Protein AF-A0A2B4SCE6-F1 (afdb_monomer)

Structure (mmCIF, N/CA/C/O backbone):
data_AF-A0A2B4SCE6-F1
#
_entry.id   AF-A0A2B4SCE6-F1
#
loop_
_atom_site.group_PDB
_atom_site.id
_atom_site.type_symbol
_atom_site.label_atom_id
_atom_site.label_alt_id
_atom_site.label_comp_id
_atom_site.label_asym_id
_atom_site.label_entity_id
_atom_site.label_seq_id
_atom_site.pdbx_PDB_ins_code
_atom_site.Cartn_x
_atom_site.Cartn_y
_atom_site.Cartn_z
_atom_site.occupancy
_atom_site.B_iso_or_equiv
_atom_site.auth_seq_id
_atom_site.auth_comp_id
_atom_site.auth_asym_id
_atom_site.auth_atom_id
_atom_site.pdbx_PDB_model_num
ATOM 1 N N . MET A 1 1 ? -1.557 -19.739 -30.453 1.00 52.47 1 MET A N 1
ATOM 2 C CA . MET A 1 1 ? -0.815 -20.580 -31.426 1.00 52.47 1 MET A CA 1
ATOM 3 C C . MET A 1 1 ? 0.695 -20.305 -31.460 1.00 52.47 1 MET A C 1
ATOM 5 O O . MET A 1 1 ? 1.407 -21.054 -32.114 1.00 52.47 1 MET A O 1
ATOM 9 N N . GLU A 1 2 ? 1.226 -19.329 -30.714 1.00 52.03 2 GLU A N 1
ATOM 10 C CA . GLU A 1 2 ? 2.679 -19.068 -30.666 1.00 52.03 2 GLU A CA 1
ATOM 11 C C . GLU A 1 2 ? 3.426 -19.938 -29.636 1.00 52.03 2 GLU A C 1
ATOM 13 O O . GLU A 1 2 ? 4.517 -20.427 -29.927 1.00 52.03 2 GLU A O 1
ATOM 18 N N . ALA A 1 3 ? 2.800 -20.248 -28.491 1.00 54.66 3 ALA A N 1
ATOM 19 C CA . ALA A 1 3 ? 3.379 -21.096 -27.437 1.00 54.66 3 ALA A CA 1
ATOM 20 C C . ALA A 1 3 ? 3.731 -22.525 -27.900 1.00 54.66 3 ALA A C 1
ATOM 22 O O . ALA A 1 3 ? 4.724 -23.098 -27.458 1.00 54.66 3 ALA A O 1
ATOM 23 N N . TYR A 1 4 ? 2.950 -23.092 -28.829 1.00 53.41 4 TYR A N 1
ATOM 24 C CA . TYR A 1 4 ? 3.210 -24.427 -29.382 1.00 53.41 4 TYR A CA 1
ATOM 25 C C . TYR A 1 4 ? 4.378 -24.429 -30.382 1.00 53.41 4 TYR A C 1
ATOM 27 O O . TYR A 1 4 ? 5.038 -25.446 -30.558 1.00 53.41 4 TYR A O 1
ATOM 35 N N . ARG A 1 5 ? 4.671 -23.284 -31.016 1.00 58.69 5 ARG A N 1
ATOM 36 C CA . ARG A 1 5 ? 5.667 -23.187 -32.095 1.00 58.69 5 ARG A CA 1
ATOM 37 C C . ARG A 1 5 ? 7.074 -22.836 -31.606 1.00 58.69 5 ARG A C 1
ATOM 39 O O . ARG A 1 5 ? 8.036 -23.159 -32.289 1.00 58.69 5 ARG A O 1
ATOM 46 N N . GLN A 1 6 ? 7.203 -22.169 -30.456 1.00 57.28 6 GLN A N 1
ATOM 47 C CA . GLN A 1 6 ? 8.495 -21.730 -29.898 1.00 57.28 6 GLN A CA 1
ATOM 48 C C . GLN A 1 6 ? 9.012 -22.614 -28.749 1.00 57.28 6 GLN A C 1
ATOM 50 O O . GLN A 1 6 ? 10.142 -22.434 -28.309 1.00 57.28 6 GLN A O 1
ATOM 55 N N . GLY A 1 7 ? 8.219 -23.587 -28.288 1.00 67.06 7 GLY A N 1
ATOM 56 C CA . GLY A 1 7 ? 8.514 -24.387 -27.100 1.00 67.06 7 GLY A CA 1
ATOM 57 C C . GLY A 1 7 ? 8.096 -23.661 -25.817 1.00 67.06 7 GLY A C 1
ATOM 58 O O . GLY A 1 7 ? 8.526 -22.541 -25.545 1.00 67.06 7 GLY A O 1
ATOM 59 N N . LEU A 1 8 ? 7.263 -24.322 -25.005 1.00 60.41 8 LEU A N 1
ATOM 60 C CA . LEU A 1 8 ? 6.658 -23.786 -23.773 1.00 60.41 8 LEU A CA 1
ATOM 61 C C . LEU A 1 8 ? 7.678 -23.140 -22.813 1.00 60.41 8 LEU A C 1
ATOM 63 O O . LEU A 1 8 ? 7.401 -22.100 -22.228 1.00 60.41 8 LEU A O 1
ATOM 67 N N . SER A 1 9 ? 8.880 -23.710 -22.702 1.00 57.94 9 SER A N 1
ATOM 68 C CA . SER A 1 9 ? 9.947 -23.196 -21.829 1.00 57.94 9 SER A CA 1
ATOM 69 C C . SER A 1 9 ? 10.552 -21.869 -22.321 1.00 57.94 9 SER A C 1
ATOM 71 O O . SER A 1 9 ? 10.796 -20.958 -21.534 1.00 57.94 9 SER A O 1
ATOM 73 N N . ILE A 1 10 ? 10.724 -21.703 -23.637 1.00 65.06 10 ILE A N 1
ATOM 74 C CA . ILE A 1 10 ? 11.291 -20.481 -24.241 1.00 65.06 10 ILE A CA 1
ATOM 75 C C . ILE A 1 10 ? 10.250 -19.350 -24.242 1.00 65.06 10 ILE A C 1
ATOM 77 O O . ILE A 1 10 ? 10.593 -18.180 -24.072 1.00 65.06 10 ILE A O 1
ATOM 81 N N . TYR A 1 11 ? 8.969 -19.707 -24.366 1.00 64.44 11 TYR A N 1
ATOM 82 C CA . TYR A 1 11 ? 7.833 -18.791 -24.257 1.00 64.44 11 TYR A CA 1
ATOM 83 C C . TYR A 1 11 ? 7.772 -18.137 -22.861 1.00 64.44 11 TYR A C 1
ATOM 85 O O . TYR A 1 11 ? 7.689 -16.912 -22.760 1.00 64.44 11 TYR A O 1
ATOM 93 N N . PHE A 1 12 ? 7.911 -18.913 -21.779 1.00 63.12 12 PHE A N 1
ATOM 94 C CA . PHE A 1 12 ? 7.899 -18.370 -20.410 1.00 63.12 12 PHE A CA 1
ATOM 95 C C . PHE A 1 12 ? 9.176 -17.618 -20.004 1.00 63.12 12 PHE A C 1
ATOM 97 O O . PHE A 1 12 ? 9.150 -16.869 -19.031 1.00 63.12 12 PHE A O 1
ATOM 104 N N . LEU A 1 13 ? 10.279 -17.753 -20.745 1.00 61.03 13 LEU A N 1
ATOM 105 C CA . LEU A 1 13 ? 11.501 -16.989 -20.468 1.00 61.03 13 LEU A CA 1
ATOM 106 C C . LEU A 1 13 ? 11.365 -15.493 -20.804 1.00 61.03 13 LEU A C 1
ATOM 108 O O . LEU A 1 13 ? 12.099 -14.665 -20.265 1.00 61.03 13 LEU A O 1
ATOM 112 N N . LYS A 1 14 ? 10.435 -15.124 -21.695 1.00 77.19 14 LYS A N 1
ATOM 113 C CA . LYS A 1 14 ? 10.170 -13.723 -22.041 1.00 77.19 14 LYS A CA 1
ATOM 114 C C . LYS A 1 14 ? 9.172 -13.126 -21.053 1.00 77.19 14 LYS A C 1
ATOM 116 O O . LYS A 1 14 ? 7.986 -13.435 -21.115 1.00 77.19 14 LYS A O 1
ATOM 121 N N . TRP A 1 15 ? 9.638 -12.211 -20.201 1.00 73.56 15 TRP A N 1
ATOM 122 C CA . TRP A 1 15 ? 8.816 -11.545 -19.179 1.00 73.56 15 TRP A CA 1
ATOM 123 C C . TRP A 1 15 ? 7.506 -10.954 -19.730 1.00 73.56 15 TRP A C 1
ATOM 125 O O . TRP A 1 15 ? 6.447 -11.136 -19.144 1.00 73.56 15 TRP A O 1
ATOM 135 N N . TRP A 1 16 ? 7.558 -10.317 -20.901 1.00 73.94 16 TRP A N 1
ATOM 136 C CA . TRP A 1 16 ? 6.391 -9.728 -21.574 1.00 73.94 16 TRP A CA 1
ATOM 137 C C . TRP A 1 16 ? 5.283 -10.730 -21.854 1.00 73.94 16 TRP A C 1
ATOM 139 O O . TRP A 1 16 ? 4.111 -10.510 -21.583 1.00 73.94 16 TRP A O 1
ATOM 149 N N . ASN A 1 17 ? 5.694 -11.893 -22.312 1.00 79.00 17 ASN A N 1
ATOM 150 C CA . ASN A 1 17 ? 4.796 -12.940 -22.712 1.00 79.00 17 ASN A CA 1
ATOM 151 C C . ASN A 1 17 ? 4.229 -13.712 -21.500 1.00 79.00 17 ASN A C 1
ATOM 153 O O . ASN A 1 17 ? 3.117 -14.242 -21.547 1.00 79.00 17 ASN A O 1
ATOM 157 N N . VAL A 1 18 ? 4.949 -13.703 -20.369 1.00 82.31 18 VAL A N 1
ATOM 158 C CA . VAL A 1 18 ? 4.412 -14.110 -19.059 1.00 82.31 18 VAL A CA 1
ATOM 159 C C . VAL A 1 18 ? 3.297 -13.160 -18.619 1.00 82.31 18 VAL A C 1
ATOM 161 O O . VAL A 1 18 ? 2.245 -13.630 -18.189 1.00 82.31 18 VAL A O 1
ATOM 164 N N . VAL A 1 19 ? 3.494 -11.845 -18.763 1.00 83.56 19 VAL A N 1
ATOM 165 C CA . VAL A 1 19 ? 2.484 -10.829 -18.415 1.00 83.56 19 VAL A CA 1
ATOM 166 C C . VAL A 1 19 ? 1.234 -10.971 -19.290 1.00 83.56 19 VAL A C 1
ATOM 168 O O . VAL A 1 19 ? 0.132 -11.030 -18.750 1.00 83.56 19 VAL A O 1
ATOM 171 N N . ASP A 1 20 ? 1.386 -11.131 -20.606 1.00 86.62 20 ASP A N 1
ATOM 172 C CA . ASP A 1 20 ? 0.260 -11.369 -21.526 1.00 86.62 20 ASP A CA 1
ATOM 173 C C . ASP A 1 20 ? -0.533 -12.633 -21.181 1.00 86.62 20 ASP A C 1
ATOM 175 O O . ASP A 1 20 ? -1.772 -12.647 -21.157 1.00 86.62 20 ASP A O 1
ATOM 179 N N . THR A 1 21 ? 0.188 -13.707 -20.861 1.00 86.62 21 THR A N 1
ATOM 180 C CA . THR A 1 21 ? -0.422 -14.973 -20.449 1.00 86.62 21 THR A CA 1
ATOM 181 C C . THR A 1 21 ? -1.165 -14.812 -19.120 1.00 86.62 21 THR A C 1
ATOM 183 O O . THR A 1 21 ? -2.270 -15.333 -18.978 1.00 86.62 21 THR A O 1
ATOM 186 N N . LEU A 1 22 ? -0.616 -14.045 -18.172 1.00 90.25 22 LEU A N 1
ATOM 187 C CA . LEU A 1 22 ? -1.251 -13.743 -16.886 1.00 90.25 22 LEU A CA 1
ATOM 188 C C . LEU A 1 22 ? -2.535 -12.916 -17.055 1.00 90.25 22 LEU A C 1
ATOM 190 O O . LEU A 1 22 ? -3.547 -13.229 -16.425 1.00 90.25 22 LEU A O 1
ATOM 194 N N . ILE A 1 23 ? -2.525 -11.891 -17.912 1.00 91.06 23 ILE A N 1
ATOM 195 C CA . ILE A 1 23 ? -3.704 -11.050 -18.184 1.00 91.06 23 ILE A CA 1
ATOM 196 C C . ILE A 1 23 ? -4.811 -11.897 -18.812 1.00 91.06 23 ILE A C 1
ATOM 198 O O . ILE A 1 23 ? -5.940 -11.913 -18.317 1.00 91.06 23 ILE A O 1
ATOM 202 N N . THR A 1 24 ? -4.471 -12.668 -19.847 1.00 90.56 24 THR A N 1
ATOM 203 C CA . THR A 1 24 ? -5.418 -13.566 -20.523 1.00 90.56 24 THR A CA 1
ATOM 204 C C . THR A 1 24 ? -5.992 -14.596 -19.549 1.00 90.56 24 THR A C 1
ATOM 206 O O . THR A 1 24 ? -7.202 -14.817 -19.513 1.00 90.56 24 THR A O 1
ATOM 209 N N . PHE A 1 25 ? -5.146 -15.185 -18.701 1.00 92.94 25 PHE A N 1
ATOM 210 C CA . PHE A 1 25 ? -5.576 -16.114 -17.659 1.00 92.94 25 PHE A CA 1
ATOM 211 C C . PHE A 1 25 ? -6.536 -15.461 -16.657 1.00 92.94 25 PHE A C 1
ATOM 213 O O . PHE A 1 25 ? -7.540 -16.066 -16.287 1.00 92.94 25 PHE A O 1
ATOM 220 N N . THR A 1 26 ? -6.277 -14.216 -16.257 1.00 92.75 26 THR A N 1
ATOM 221 C CA . THR A 1 26 ? -7.136 -13.480 -15.316 1.00 92.75 26 THR A CA 1
ATOM 222 C C . THR A 1 26 ? -8.516 -13.190 -15.919 1.00 92.75 26 THR A C 1
ATOM 224 O O . THR A 1 26 ? -9.526 -13.344 -15.232 1.00 92.75 26 THR A O 1
ATOM 227 N N . PHE A 1 27 ? -8.588 -12.861 -17.215 1.00 94.75 27 PHE A N 1
ATOM 228 C CA . PHE A 1 27 ? -9.863 -12.730 -17.934 1.00 94.75 27 PHE A CA 1
ATOM 229 C C . PHE A 1 27 ? -10.642 -14.047 -17.993 1.00 94.75 27 PHE A C 1
ATOM 231 O O . PHE A 1 27 ? -11.845 -14.063 -17.726 1.00 94.75 27 PHE A O 1
ATOM 238 N N . LEU A 1 28 ? -9.965 -15.157 -18.302 1.00 94.38 28 LEU A N 1
ATOM 239 C CA . LEU A 1 28 ? -10.593 -16.480 -18.303 1.00 94.38 28 LEU A CA 1
ATOM 240 C C . LEU A 1 28 ? -11.109 -16.848 -16.910 1.00 94.38 28 LEU A C 1
ATOM 242 O O . LEU A 1 28 ? -12.231 -17.334 -16.786 1.00 94.38 28 LEU A O 1
ATOM 246 N N . LEU A 1 29 ? -10.332 -16.567 -15.862 1.00 93.88 29 LEU A N 1
ATOM 247 C CA . LEU A 1 29 ? -10.741 -16.806 -14.482 1.00 93.88 29 LEU A CA 1
ATOM 248 C C . LEU A 1 29 ? -11.999 -16.003 -14.124 1.00 93.88 29 LEU A C 1
ATOM 250 O O . LEU A 1 29 ? -12.943 -16.579 -13.587 1.00 93.88 29 LEU A O 1
ATOM 254 N N . ALA A 1 30 ? -12.048 -14.712 -14.467 1.00 93.38 30 ALA A N 1
ATOM 255 C CA . ALA A 1 30 ? -13.235 -13.883 -14.250 1.00 93.38 30 ALA A CA 1
ATOM 256 C C . ALA A 1 30 ? -14.472 -14.477 -14.941 1.00 93.38 30 ALA A C 1
ATOM 258 O O . ALA A 1 30 ? -15.530 -14.603 -14.325 1.00 93.38 30 ALA A O 1
ATOM 259 N N . TYR A 1 31 ? -14.320 -14.913 -16.194 1.00 92.31 31 TYR A N 1
ATOM 260 C CA . TYR A 1 31 ? -15.409 -15.504 -16.968 1.00 92.31 31 TYR A CA 1
ATOM 261 C C . TYR A 1 31 ? -15.874 -16.855 -16.401 1.00 92.31 31 TYR A C 1
ATOM 263 O O . TYR A 1 31 ? -17.073 -17.110 -16.329 1.00 92.31 31 TYR A O 1
ATOM 271 N N . ILE A 1 32 ? -14.955 -17.700 -15.922 1.00 93.38 32 ILE A N 1
ATOM 272 C CA . ILE A 1 32 ? -15.283 -18.976 -15.264 1.00 93.38 32 ILE A CA 1
ATOM 273 C C . ILE A 1 32 ? -16.042 -18.738 -13.952 1.00 93.38 32 ILE A C 1
ATOM 275 O O . ILE A 1 32 ? -17.046 -19.405 -13.691 1.00 93.38 32 ILE A O 1
ATOM 279 N N . VAL A 1 33 ? -15.601 -17.788 -13.121 1.00 90.94 33 VAL A N 1
ATOM 280 C CA . VAL A 1 33 ? -16.308 -17.436 -11.876 1.00 90.94 33 VAL A CA 1
ATOM 281 C C . VAL A 1 33 ? -17.702 -16.890 -12.194 1.00 90.94 33 VAL A C 1
ATOM 283 O O . VAL A 1 33 ? -18.675 -17.270 -11.545 1.00 90.94 33 VAL A O 1
ATOM 286 N N . TRP A 1 34 ? -17.827 -16.074 -13.239 1.00 91.19 34 TRP A N 1
ATOM 287 C CA . TRP A 1 34 ? -19.117 -15.547 -13.674 1.00 91.19 34 TRP A CA 1
ATOM 288 C C . TRP A 1 34 ? -20.060 -16.653 -14.180 1.00 91.19 34 TRP A C 1
ATOM 290 O O . TRP A 1 34 ? -21.207 -16.738 -13.741 1.00 91.19 34 TRP A O 1
ATOM 300 N N . LEU A 1 35 ? -19.569 -17.553 -15.040 1.00 88.19 35 LEU A N 1
ATOM 301 C CA . LEU A 1 35 ? -20.344 -18.677 -15.580 1.00 88.19 35 LEU A CA 1
ATOM 302 C C . LEU A 1 35 ? -20.731 -19.697 -14.507 1.00 88.19 35 LEU A C 1
ATOM 304 O O . LEU A 1 35 ? -21.858 -20.190 -14.503 1.00 88.19 35 LEU A O 1
ATOM 308 N N . SER A 1 36 ? -19.817 -20.018 -13.589 1.00 88.19 36 SER A N 1
ATOM 309 C CA . SER A 1 36 ? -20.118 -20.917 -12.471 1.00 88.19 36 SER A CA 1
ATOM 310 C C . SER A 1 36 ? -21.189 -20.326 -11.553 1.00 88.19 36 SER A C 1
ATOM 312 O O . SER A 1 36 ? -22.108 -21.043 -11.157 1.00 88.19 36 SER A O 1
ATOM 314 N N . ALA A 1 37 ? -21.140 -19.017 -11.282 1.00 86.31 37 ALA A N 1
ATOM 315 C CA . ALA A 1 37 ? -22.187 -18.326 -10.538 1.00 86.31 37 ALA A CA 1
ATOM 316 C C . ALA A 1 37 ? -23.528 -18.372 -11.285 1.00 86.31 37 ALA A C 1
ATOM 318 O O . ALA A 1 37 ? -24.548 -18.715 -10.691 1.00 86.31 37 ALA A O 1
ATOM 319 N N . TRP A 1 38 ? -23.527 -18.103 -12.591 1.00 85.06 38 TRP A N 1
ATOM 320 C CA . TRP A 1 38 ? -24.723 -18.177 -13.429 1.00 85.06 38 TRP A CA 1
ATOM 321 C C . TRP A 1 38 ? -25.376 -19.567 -13.412 1.00 85.06 38 TRP A C 1
ATOM 323 O O . TRP A 1 38 ? -26.584 -19.686 -13.212 1.00 85.06 38 TRP A O 1
ATOM 333 N N . GLY A 1 39 ? -24.581 -20.629 -13.574 1.00 84.81 39 GLY A N 1
ATOM 334 C CA . GLY A 1 39 ? -25.071 -22.010 -13.550 1.00 84.81 39 GLY A CA 1
ATOM 335 C C . GLY A 1 39 ? -25.572 -22.455 -12.174 1.00 84.81 39 GLY A C 1
ATOM 336 O O . GLY A 1 39 ? -26.563 -23.175 -12.090 1.00 84.81 39 GLY A O 1
ATOM 337 N N . TYR A 1 40 ? -24.924 -22.006 -11.097 1.00 85.50 40 TYR A N 1
ATOM 338 C CA . TYR A 1 40 ? -25.315 -22.353 -9.729 1.00 85.50 40 TYR A CA 1
ATOM 339 C C . TYR A 1 40 ? -26.613 -21.664 -9.285 1.00 85.50 40 TYR A C 1
ATOM 341 O O . TYR A 1 40 ? -27.389 -22.239 -8.527 1.00 85.50 40 TYR A O 1
ATOM 349 N N . TYR A 1 41 ? -26.870 -20.441 -9.755 1.00 84.44 41 TYR A N 1
ATOM 350 C CA . TYR A 1 41 ? -28.067 -19.672 -9.404 1.00 84.44 41 TYR A CA 1
ATOM 351 C C . TYR A 1 41 ? -29.208 -19.833 -10.417 1.00 84.44 41 TYR A C 1
ATOM 353 O O . TYR A 1 41 ? -29.940 -18.877 -10.656 1.00 84.44 41 TYR A O 1
ATOM 361 N N . GLU A 1 42 ? -29.363 -21.029 -10.993 1.00 79.94 42 GLU A N 1
ATOM 362 C CA . GLU A 1 42 ? -30.474 -21.378 -11.899 1.00 79.94 42 GLU A CA 1
ATOM 363 C C . GLU A 1 42 ? -30.617 -20.424 -13.099 1.00 79.94 42 GLU A C 1
ATOM 365 O O . GLU A 1 42 ? -31.718 -20.158 -13.565 1.00 79.94 42 GLU A O 1
ATOM 370 N N . GLN A 1 43 ? -29.498 -19.908 -13.622 1.00 76.62 43 GLN A N 1
ATOM 371 C CA . GLN A 1 43 ? -29.479 -18.951 -14.737 1.00 76.62 43 GLN A CA 1
ATOM 372 C C . GLN A 1 43 ? -30.133 -17.596 -14.417 1.00 76.62 43 GLN A C 1
ATOM 374 O O . GLN A 1 43 ? -30.496 -16.846 -15.323 1.00 76.62 43 GLN A O 1
ATOM 379 N N . GLU A 1 44 ? -30.243 -17.244 -13.134 1.00 73.94 44 GLU A N 1
ATOM 380 C CA . GLU A 1 44 ? -30.686 -15.922 -12.704 1.00 73.94 44 GLU A CA 1
ATOM 381 C C . GLU A 1 44 ? -29.503 -15.046 -12.284 1.00 73.94 44 GLU A C 1
ATOM 383 O O . GLU A 1 44 ? -28.725 -15.370 -11.378 1.00 73.94 44 GLU A O 1
ATOM 388 N N . TRP A 1 45 ? -29.408 -13.862 -12.888 1.00 73.75 45 TRP A N 1
ATOM 389 C CA . TRP A 1 45 ? -28.478 -12.833 -12.440 1.00 73.75 45 TRP A CA 1
ATOM 390 C C . TRP A 1 45 ? -28.902 -12.279 -11.074 1.00 73.75 45 TRP A C 1
ATOM 392 O O . TRP A 1 45 ? -29.958 -11.659 -10.936 1.00 73.75 45 TRP A O 1
ATOM 402 N N . LYS A 1 46 ? -28.062 -12.474 -10.049 1.00 78.06 46 LYS A N 1
ATOM 403 C CA . LYS A 1 46 ? -28.315 -11.989 -8.681 1.00 78.06 46 LYS A CA 1
ATOM 404 C C . LYS A 1 46 ? -27.197 -11.041 -8.222 1.00 78.06 46 LYS A C 1
ATOM 406 O O . LYS A 1 46 ? -26.231 -11.506 -7.615 1.00 78.06 46 LYS A O 1
ATOM 411 N N . PRO A 1 47 ? -27.339 -9.712 -8.399 1.00 71.81 47 PRO A N 1
ATOM 412 C CA . PRO A 1 47 ? -26.258 -8.736 -8.182 1.00 71.81 47 PRO A CA 1
ATOM 413 C C . PRO A 1 47 ? -25.722 -8.683 -6.748 1.00 71.81 47 PRO A C 1
ATOM 415 O O . PRO A 1 47 ? -24.590 -8.281 -6.512 1.00 71.81 47 PRO A O 1
ATOM 418 N N . ARG A 1 48 ? -26.522 -9.103 -5.761 1.00 76.19 48 ARG A N 1
ATOM 419 C CA . ARG A 1 48 ? -26.131 -9.087 -4.342 1.00 76.19 48 ARG A CA 1
ATOM 420 C C . ARG A 1 48 ? -25.245 -10.276 -3.946 1.00 76.19 48 ARG A C 1
ATOM 422 O O . ARG A 1 48 ? -24.781 -10.338 -2.809 1.00 76.19 48 ARG A O 1
ATOM 429 N N . LYS A 1 49 ? -25.050 -11.268 -4.821 1.00 85.06 49 LYS A N 1
ATOM 430 C CA . LYS A 1 49 ? -24.262 -12.460 -4.483 1.00 85.06 49 LYS A CA 1
ATOM 431 C C . LYS A 1 49 ? -22.774 -12.172 -4.657 1.00 85.06 49 LYS A C 1
ATOM 433 O O . LYS A 1 49 ? -22.346 -11.679 -5.696 1.00 85.06 49 LYS A O 1
ATOM 438 N N . ALA A 1 50 ? -21.988 -12.559 -3.652 1.00 85.38 50 ALA A N 1
ATOM 439 C CA . ALA A 1 50 ? -20.547 -12.317 -3.607 1.00 85.38 50 ALA A CA 1
ATOM 440 C C . ALA A 1 50 ? -19.804 -12.843 -4.848 1.00 85.38 50 ALA A C 1
ATOM 442 O O . ALA A 1 50 ? -18.858 -12.211 -5.293 1.00 85.38 50 ALA A O 1
ATOM 443 N N . ALA A 1 51 ? -20.259 -13.953 -5.441 1.00 84.75 51 ALA A N 1
ATOM 444 C CA . ALA A 1 51 ? -19.624 -14.544 -6.617 1.00 84.75 51 ALA A CA 1
ATOM 445 C C . ALA A 1 51 ? -19.624 -13.611 -7.845 1.00 84.75 51 ALA A C 1
ATOM 447 O O . ALA A 1 51 ? -18.594 -13.487 -8.499 1.00 84.75 51 ALA A O 1
ATOM 448 N N . PHE A 1 52 ? -20.731 -12.907 -8.119 1.00 87.12 52 PHE A N 1
ATOM 449 C CA . PHE A 1 52 ? -20.793 -11.948 -9.230 1.00 87.12 52 PHE A CA 1
ATOM 450 C C . PHE A 1 52 ? -19.934 -10.709 -8.949 1.00 87.12 52 PHE A C 1
ATOM 452 O O . PHE A 1 52 ? -19.187 -10.281 -9.817 1.00 87.12 52 PHE A O 1
ATOM 459 N N . ILE A 1 53 ? -19.956 -10.198 -7.713 1.00 89.50 53 ILE A N 1
ATOM 460 C CA . ILE A 1 53 ? -19.134 -9.044 -7.307 1.00 89.50 53 ILE A CA 1
ATOM 461 C C . ILE A 1 53 ? -17.638 -9.366 -7.433 1.00 89.50 53 ILE A C 1
ATOM 463 O O . ILE A 1 53 ? -16.857 -8.547 -7.912 1.00 89.50 53 ILE A O 1
ATOM 467 N N . VAL A 1 54 ? -17.231 -10.568 -7.018 1.00 89.88 54 VAL A N 1
ATOM 468 C CA . VAL A 1 54 ? -15.844 -11.028 -7.150 1.00 89.88 54 VAL A CA 1
ATOM 469 C C . VAL A 1 54 ? -15.472 -11.202 -8.623 1.00 89.88 54 VAL A C 1
ATOM 471 O O . VAL A 1 54 ? -14.394 -10.763 -9.012 1.00 89.88 54 VAL A O 1
ATOM 474 N N . ALA A 1 55 ? -16.350 -11.781 -9.449 1.00 91.31 55 ALA A N 1
ATOM 475 C CA . ALA A 1 55 ? -16.108 -11.914 -10.886 1.00 91.31 55 ALA A CA 1
ATOM 476 C C . ALA A 1 55 ? -15.905 -10.548 -11.560 1.00 91.31 55 ALA A C 1
ATOM 478 O O . ALA A 1 55 ? -14.906 -10.357 -12.255 1.00 91.31 55 ALA A O 1
ATOM 479 N N . ASP A 1 56 ? -16.791 -9.587 -11.291 1.00 92.00 56 ASP A N 1
ATOM 480 C CA . ASP A 1 56 ? -16.699 -8.226 -11.828 1.00 92.00 56 ASP A CA 1
ATOM 481 C C . ASP A 1 56 ? -15.437 -7.507 -11.326 1.00 92.00 56 ASP A C 1
ATOM 483 O O . ASP A 1 56 ? -14.764 -6.820 -12.094 1.00 92.00 56 ASP A O 1
ATOM 487 N N . GLY A 1 57 ? -15.052 -7.710 -10.061 1.00 93.44 57 GLY A N 1
ATOM 488 C CA . GLY A 1 57 ? -13.809 -7.169 -9.504 1.00 93.44 57 GLY A CA 1
ATOM 489 C C . GLY A 1 57 ? -12.550 -7.726 -10.180 1.00 93.44 57 GLY A C 1
ATOM 490 O O . GLY A 1 57 ? -11.630 -6.969 -10.510 1.00 93.44 57 GLY A O 1
ATOM 491 N N . ILE A 1 58 ? -12.511 -9.038 -10.437 1.00 93.56 58 ILE A N 1
ATOM 492 C CA . ILE A 1 58 ? -11.407 -9.678 -11.171 1.00 93.56 58 ILE A CA 1
ATOM 493 C C . ILE A 1 58 ? -11.384 -9.175 -12.620 1.00 93.56 58 ILE A C 1
ATOM 495 O O . ILE A 1 58 ? -10.315 -8.837 -13.127 1.00 93.56 58 ILE A O 1
ATOM 499 N N . TYR A 1 59 ? -12.547 -9.056 -13.266 1.00 94.44 59 TYR A N 1
ATOM 500 C CA . TYR A 1 59 ? -12.667 -8.531 -14.627 1.00 94.44 59 TYR A CA 1
ATOM 501 C C . TYR A 1 59 ? -12.179 -7.078 -14.736 1.00 94.44 59 TYR A C 1
ATOM 503 O O . TYR A 1 59 ? -11.407 -6.739 -15.639 1.00 94.44 59 TYR A O 1
ATOM 511 N N . ALA A 1 60 ? -12.571 -6.218 -13.793 1.00 95.38 60 ALA A N 1
ATOM 512 C CA . ALA A 1 60 ? -12.113 -4.833 -13.733 1.00 95.38 60 ALA A CA 1
ATOM 513 C C . ALA A 1 60 ? -10.591 -4.757 -13.533 1.00 95.38 60 ALA A C 1
ATOM 515 O O . ALA A 1 60 ? -9.910 -4.000 -14.225 1.00 95.38 60 ALA A O 1
ATOM 516 N N . THR A 1 61 ? -10.041 -5.600 -12.655 1.00 93.19 61 THR A N 1
ATOM 517 C CA . THR A 1 61 ? -8.590 -5.688 -12.434 1.00 93.19 61 THR A CA 1
ATOM 518 C C . THR A 1 61 ? -7.859 -6.129 -13.705 1.00 93.19 61 THR A C 1
ATOM 520 O O . THR A 1 61 ? -6.876 -5.502 -14.099 1.00 93.19 61 THR A O 1
ATOM 523 N N . ALA A 1 62 ? -8.362 -7.157 -14.395 1.00 93.06 62 ALA A N 1
ATOM 524 C CA . ALA A 1 62 ? -7.801 -7.630 -15.661 1.00 93.06 62 ALA A CA 1
ATOM 525 C C . ALA A 1 62 ? -7.826 -6.539 -16.742 1.00 93.06 62 ALA A C 1
ATOM 527 O O . ALA A 1 62 ? -6.854 -6.360 -17.473 1.00 93.06 62 ALA A O 1
ATOM 528 N N . THR A 1 63 ? -8.906 -5.758 -16.792 1.00 93.56 63 THR A N 1
ATOM 529 C CA . THR A 1 63 ? -9.055 -4.629 -17.718 1.00 93.56 63 THR A CA 1
ATOM 530 C C . THR A 1 63 ? -8.000 -3.554 -17.463 1.00 93.56 63 THR A C 1
ATOM 532 O O . THR A 1 63 ? -7.331 -3.111 -18.395 1.00 93.56 63 THR A O 1
ATOM 535 N N . VAL A 1 64 ? -7.790 -3.172 -16.201 1.00 93.75 64 VAL A N 1
ATOM 536 C CA . VAL A 1 64 ? -6.743 -2.211 -15.820 1.00 93.75 64 VAL A CA 1
ATOM 537 C C . VAL A 1 64 ? -5.354 -2.730 -16.206 1.00 93.75 64 VAL A C 1
ATOM 539 O O . VAL A 1 64 ? -4.581 -2.002 -16.829 1.00 93.75 64 VAL A O 1
ATOM 542 N N . LEU A 1 65 ? -5.047 -3.999 -15.912 1.00 88.69 65 LEU A N 1
ATOM 543 C CA . LEU A 1 65 ? -3.776 -4.623 -16.299 1.00 88.69 65 LEU A CA 1
ATOM 544 C C . LEU A 1 65 ? -3.584 -4.664 -17.823 1.00 88.69 65 LEU A C 1
ATOM 546 O O . LEU A 1 65 ? -2.478 -4.428 -18.307 1.00 88.69 65 LEU A O 1
ATOM 550 N N . SER A 1 66 ? -4.656 -4.888 -18.586 1.00 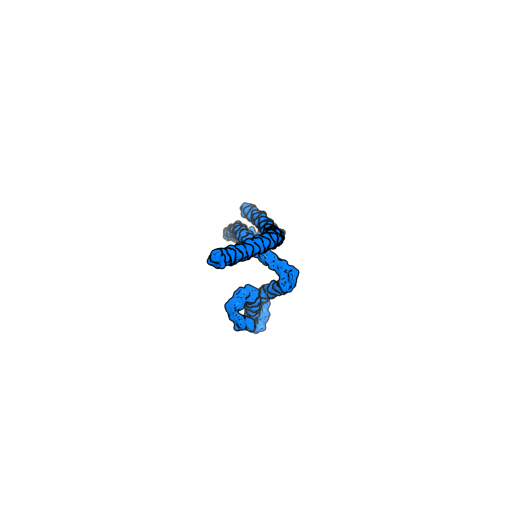90.19 66 SER A N 1
ATOM 551 C CA . SER A 1 66 ? -4.624 -4.847 -20.050 1.00 90.19 66 SER A CA 1
ATOM 552 C C . SER A 1 66 ? -4.266 -3.458 -20.584 1.00 90.19 66 SER A C 1
ATOM 554 O O . SER A 1 66 ? -3.488 -3.351 -21.531 1.00 90.19 66 SER A O 1
ATOM 556 N N . TYR A 1 67 ? -4.781 -2.384 -19.978 1.00 88.94 67 TYR A N 1
ATOM 557 C CA . TYR A 1 67 ? -4.398 -1.020 -20.355 1.00 88.94 67 TYR A CA 1
ATOM 558 C C . TYR A 1 67 ? -2.955 -0.682 -19.965 1.00 88.94 67 TYR A C 1
ATOM 560 O O . TYR A 1 67 ? -2.254 -0.029 -20.738 1.00 88.94 67 TYR A O 1
ATOM 568 N N . PHE A 1 68 ? -2.467 -1.172 -18.821 1.00 84.38 68 PHE A N 1
ATOM 569 C CA . PHE A 1 68 ? -1.043 -1.063 -18.486 1.00 84.38 68 PHE A CA 1
ATOM 570 C C . PHE A 1 68 ? -0.159 -1.788 -19.500 1.00 84.38 68 PHE A C 1
ATOM 572 O O . PHE A 1 68 ? 0.896 -1.272 -19.864 1.00 84.38 68 PHE A O 1
ATOM 579 N N . HIS A 1 69 ? -0.591 -2.948 -19.996 1.00 84.12 69 HIS A N 1
ATOM 580 C CA . HIS A 1 69 ? 0.130 -3.648 -21.052 1.00 84.12 69 HIS A CA 1
ATOM 581 C C . HIS A 1 69 ? 0.138 -2.852 -22.365 1.00 84.12 69 HIS A C 1
ATOM 583 O O . HIS A 1 69 ? 1.177 -2.738 -23.010 1.00 84.12 69 HIS A O 1
ATOM 589 N N . LEU A 1 70 ? -0.975 -2.200 -22.717 1.00 82.00 70 LEU A N 1
ATOM 590 C CA . LEU A 1 70 ? -1.034 -1.304 -23.877 1.00 82.00 70 LEU A CA 1
ATOM 591 C C . LEU A 1 70 ? -0.045 -0.134 -23.783 1.00 82.00 70 LEU A C 1
ATOM 593 O O . LEU A 1 70 ? 0.454 0.299 -24.818 1.00 82.00 70 LEU A O 1
ATOM 597 N N . ALA A 1 71 ? 0.323 0.332 -22.584 1.00 77.88 71 ALA A N 1
ATOM 598 C CA . ALA A 1 71 ? 1.360 1.357 -22.418 1.00 77.88 71 ALA A CA 1
ATOM 599 C C . ALA A 1 71 ? 2.735 0.922 -22.971 1.00 77.88 71 ALA A C 1
ATOM 601 O O . ALA A 1 71 ? 3.584 1.765 -23.249 1.00 77.88 71 ALA A O 1
ATOM 602 N N . HIS A 1 72 ? 2.957 -0.377 -23.196 1.00 72.00 72 HIS A N 1
ATOM 603 C CA . HIS A 1 72 ? 4.134 -0.896 -23.891 1.00 72.00 72 HIS A CA 1
ATOM 604 C C . HIS A 1 72 ? 4.215 -0.456 -25.361 1.00 72.00 72 HIS A C 1
ATOM 606 O O . HIS A 1 72 ? 5.307 -0.398 -25.920 1.00 72.00 72 HIS A O 1
ATOM 612 N N . ILE A 1 73 ? 3.096 -0.094 -26.001 1.00 73.88 73 ILE A N 1
ATOM 613 C CA . ILE A 1 73 ? 3.104 0.390 -27.390 1.00 73.88 73 ILE A CA 1
ATOM 614 C C . ILE A 1 73 ? 3.899 1.693 -27.536 1.00 73.88 73 ILE A C 1
ATOM 616 O O . ILE A 1 73 ? 4.479 1.953 -28.590 1.00 73.88 73 ILE A O 1
ATOM 620 N N . PHE A 1 74 ? 4.004 2.478 -26.458 1.00 69.38 74 PHE A N 1
ATOM 621 C CA . PHE A 1 74 ? 4.833 3.677 -26.425 1.00 69.38 74 PHE A CA 1
ATOM 622 C C . PHE A 1 74 ? 6.327 3.359 -26.576 1.00 69.38 74 PHE A C 1
ATOM 624 O O . PHE A 1 74 ? 7.064 4.209 -27.066 1.00 69.38 74 PHE A O 1
ATOM 631 N N . GLN A 1 75 ? 6.775 2.130 -26.296 1.00 68.69 75 GLN A N 1
ATOM 632 C CA . GLN A 1 75 ? 8.165 1.722 -26.535 1.00 68.69 75 GLN A CA 1
ATOM 633 C C . GLN A 1 75 ? 8.548 1.687 -28.016 1.00 68.69 75 GLN A C 1
ATOM 635 O O . GLN A 1 75 ? 9.727 1.789 -28.343 1.00 68.69 75 GLN A O 1
ATOM 640 N N . VAL A 1 76 ? 7.568 1.547 -28.915 1.00 71.06 76 VAL A N 1
ATOM 641 C CA . VAL A 1 76 ? 7.798 1.507 -30.368 1.00 71.06 76 VAL A CA 1
ATOM 642 C C . VAL A 1 76 ? 8.128 2.901 -30.914 1.00 71.06 76 VAL A C 1
ATOM 644 O O . VAL A 1 76 ? 8.723 3.034 -31.982 1.00 71.06 76 VAL A O 1
ATOM 647 N N . ASN A 1 77 ? 7.769 3.959 -30.182 1.00 80.00 77 ASN A N 1
ATOM 648 C CA . ASN A 1 77 ? 8.090 5.323 -30.568 1.00 80.00 77 ASN A CA 1
ATOM 649 C C . ASN A 1 77 ? 9.549 5.659 -30.208 1.00 80.00 77 ASN A C 1
ATOM 651 O O . ASN A 1 77 ? 9.985 5.452 -29.075 1.00 80.00 77 ASN A O 1
ATOM 655 N N . SER A 1 78 ? 10.286 6.233 -31.163 1.00 72.88 78 SER A N 1
ATOM 656 C CA . SER A 1 78 ? 11.712 6.569 -31.032 1.00 72.88 78 SER A CA 1
ATOM 657 C C . SER A 1 78 ? 12.030 7.571 -29.915 1.00 72.88 78 SER A C 1
ATOM 659 O O . SER A 1 78 ? 13.165 7.608 -29.448 1.00 72.88 78 SER A O 1
ATOM 661 N N . VAL A 1 79 ? 11.047 8.353 -29.460 1.00 78.75 79 VAL A N 1
ATOM 662 C CA . VAL A 1 79 ? 11.197 9.330 -28.371 1.00 78.75 79 VAL A CA 1
ATOM 663 C C . VAL A 1 79 ? 10.734 8.758 -27.028 1.00 78.75 79 VAL A C 1
ATOM 665 O O . VAL A 1 79 ? 11.378 8.974 -26.002 1.00 78.75 79 VAL A O 1
ATOM 668 N N . LEU A 1 80 ? 9.634 8.000 -27.013 1.00 76.06 80 LEU A N 1
ATOM 669 C CA . LEU A 1 80 ? 9.044 7.482 -25.771 1.00 76.06 80 LEU A CA 1
ATOM 670 C C . LEU A 1 80 ? 9.728 6.200 -25.264 1.00 76.06 80 LEU A C 1
ATOM 672 O O . LEU A 1 80 ? 9.748 5.967 -24.056 1.00 76.06 80 LEU A O 1
ATOM 676 N N . GLY A 1 81 ? 10.335 5.396 -26.143 1.00 81.44 81 GLY A N 1
ATOM 677 C CA . GLY A 1 81 ? 11.066 4.181 -25.759 1.00 81.44 81 GLY A CA 1
ATOM 678 C C . GLY A 1 81 ? 12.230 4.438 -24.791 1.00 81.44 81 GLY A C 1
ATOM 679 O O . GLY A 1 81 ? 12.253 3.841 -23.709 1.00 81.44 81 GLY A O 1
ATOM 680 N N . PRO A 1 82 ? 13.162 5.361 -25.104 1.00 79.06 82 PRO A N 1
ATOM 681 C CA . PRO A 1 82 ? 14.238 5.736 -24.183 1.00 79.06 82 PRO A CA 1
ATOM 682 C C . PRO A 1 82 ? 13.726 6.286 -22.842 1.00 79.06 82 PRO A C 1
ATOM 684 O O . PRO A 1 82 ? 14.276 5.952 -21.791 1.00 79.06 82 PRO A O 1
ATOM 687 N N . LEU A 1 83 ? 12.638 7.066 -22.862 1.00 78.94 83 LEU A N 1
ATOM 688 C CA . LEU A 1 83 ? 12.007 7.621 -21.660 1.00 78.94 83 LEU A CA 1
ATOM 689 C C . LEU A 1 83 ? 11.380 6.531 -20.774 1.00 78.94 83 LEU A C 1
ATOM 691 O O . LEU A 1 83 ? 11.511 6.558 -19.554 1.00 78.94 83 LEU A O 1
ATOM 695 N N . GLN A 1 84 ? 10.721 5.536 -21.365 1.00 80.62 84 GLN A N 1
ATOM 696 C CA . GLN A 1 84 ? 10.141 4.428 -20.607 1.00 80.62 84 GLN A CA 1
ATOM 697 C C . GLN A 1 84 ? 11.221 3.544 -19.967 1.00 80.62 84 GLN A C 1
ATOM 699 O O . GLN A 1 84 ? 11.049 3.067 -18.842 1.00 80.62 84 GLN A O 1
ATOM 704 N N . LEU A 1 85 ? 12.355 3.355 -20.648 1.00 78.75 85 LEU A N 1
ATOM 705 C CA . LEU A 1 85 ? 13.489 2.613 -20.101 1.00 78.75 85 LEU A CA 1
ATOM 706 C C . LEU A 1 85 ? 14.152 3.356 -18.930 1.00 78.75 85 LEU A C 1
ATOM 708 O O . LEU A 1 85 ? 14.507 2.715 -17.935 1.00 78.75 85 LEU A O 1
ATOM 712 N N . SER A 1 86 ? 14.298 4.683 -19.015 1.00 79.75 86 SER A N 1
ATOM 713 C CA . SER A 1 86 ? 14.814 5.483 -17.897 1.00 79.75 86 SER A CA 1
ATOM 714 C C . SER A 1 86 ? 13.850 5.458 -16.709 1.00 79.75 86 SER A C 1
ATOM 716 O O . SER A 1 86 ? 14.287 5.189 -15.590 1.00 79.75 86 SER A O 1
ATOM 718 N N . LEU A 1 87 ? 12.538 5.591 -16.945 1.00 79.06 87 LEU A N 1
ATOM 719 C CA . LEU A 1 87 ? 11.501 5.432 -15.917 1.00 79.06 87 LEU A CA 1
ATOM 720 C C . LEU A 1 87 ? 11.565 4.062 -15.231 1.00 79.06 87 LEU A C 1
ATOM 722 O O . LEU A 1 87 ? 11.504 3.996 -14.007 1.00 79.06 87 LEU A O 1
ATOM 726 N N . TYR A 1 88 ? 11.733 2.972 -15.986 1.00 81.81 88 TYR A N 1
ATOM 727 C CA . TYR A 1 88 ? 11.848 1.628 -15.412 1.00 81.81 88 TYR A CA 1
ATOM 728 C C . TYR A 1 88 ? 13.087 1.474 -14.517 1.00 81.81 88 TYR A C 1
ATOM 730 O O . TYR A 1 88 ? 13.001 0.902 -13.427 1.00 81.81 88 TYR A O 1
ATOM 738 N N . ARG A 1 89 ? 14.240 2.001 -14.951 1.00 78.19 89 ARG A N 1
ATOM 739 C CA . ARG A 1 89 ? 15.476 1.982 -14.151 1.00 78.19 89 ARG A CA 1
ATOM 740 C C . ARG A 1 89 ? 15.316 2.794 -12.867 1.00 78.19 89 ARG A C 1
ATOM 742 O O . ARG A 1 89 ? 15.616 2.270 -11.797 1.00 78.19 89 ARG A O 1
ATOM 749 N N . MET A 1 90 ? 14.751 3.998 -12.964 1.00 81.81 90 MET A N 1
ATOM 750 C CA . MET A 1 90 ? 14.454 4.837 -11.800 1.00 81.81 90 MET A CA 1
ATOM 751 C C . MET A 1 90 ? 13.478 4.144 -10.846 1.00 81.81 90 MET A C 1
ATOM 753 O O . MET A 1 90 ? 13.747 4.069 -9.653 1.00 81.81 90 MET A O 1
ATOM 757 N N . LEU A 1 91 ? 12.392 3.553 -11.356 1.00 80.56 91 LEU A N 1
ATOM 758 C CA . LEU A 1 91 ? 11.407 2.838 -10.541 1.00 80.56 91 LEU A CA 1
ATOM 759 C C . LEU A 1 91 ? 12.035 1.671 -9.771 1.00 80.56 91 LEU A C 1
ATOM 761 O O . LEU A 1 91 ? 11.735 1.482 -8.594 1.00 80.56 91 LEU A O 1
ATOM 765 N N . LYS A 1 92 ? 12.929 0.899 -10.400 1.00 80.38 92 LYS A N 1
ATOM 766 C CA . LYS A 1 92 ? 13.644 -0.190 -9.719 1.00 80.38 92 LYS A CA 1
ATOM 767 C C . LYS A 1 92 ? 14.486 0.324 -8.551 1.00 80.38 92 LYS A C 1
ATOM 769 O O . LYS A 1 92 ? 14.588 -0.361 -7.532 1.00 80.38 92 LYS A O 1
ATOM 774 N N . ASP A 1 93 ? 15.073 1.505 -8.690 1.00 81.56 93 ASP A N 1
ATOM 775 C CA . ASP A 1 93 ? 15.813 2.135 -7.604 1.00 81.56 93 ASP A CA 1
ATOM 776 C C . ASP A 1 93 ? 14.868 2.653 -6.510 1.00 81.56 93 ASP A C 1
ATOM 778 O O . ASP A 1 93 ? 15.107 2.329 -5.345 1.00 81.56 93 ASP A O 1
ATOM 782 N N . VAL A 1 94 ? 13.735 3.287 -6.861 1.00 84.25 94 VAL A N 1
ATOM 783 C CA . VAL A 1 94 ? 12.660 3.649 -5.906 1.00 84.25 94 VAL A CA 1
ATOM 784 C C . VAL A 1 94 ? 12.236 2.434 -5.079 1.00 84.25 94 VAL A C 1
ATOM 786 O O . VAL A 1 94 ? 12.118 2.528 -3.861 1.00 84.25 94 VAL A O 1
ATOM 789 N N . LEU A 1 95 ? 12.004 1.282 -5.716 1.00 83.12 95 LEU A N 1
ATOM 790 C CA . LEU A 1 95 ? 11.444 0.094 -5.061 1.00 83.12 95 LEU A CA 1
ATOM 791 C C . LEU A 1 95 ? 12.337 -0.468 -3.945 1.00 83.12 95 LEU A C 1
ATOM 793 O O . LEU A 1 95 ? 11.820 -0.943 -2.932 1.00 83.12 95 LEU A O 1
ATOM 797 N N . LYS A 1 96 ? 13.667 -0.401 -4.094 1.00 81.88 96 LYS A N 1
ATOM 798 C CA . LYS A 1 96 ? 14.610 -0.832 -3.041 1.00 81.88 96 LYS A CA 1
ATOM 799 C C . LYS A 1 96 ? 14.423 -0.002 -1.775 1.00 81.88 96 LYS A C 1
ATOM 801 O O . LYS A 1 96 ? 14.404 -0.531 -0.667 1.00 81.88 96 LYS A O 1
ATOM 806 N N . PHE A 1 97 ? 14.258 1.299 -1.963 1.00 80.75 97 PHE A N 1
ATOM 807 C CA . PHE A 1 97 ? 14.023 2.246 -0.895 1.00 80.75 97 PHE A CA 1
ATOM 808 C C . PHE A 1 97 ? 12.596 2.115 -0.333 1.00 80.75 97 PHE A C 1
ATOM 810 O O . PHE A 1 97 ? 12.415 2.052 0.882 1.00 80.75 97 PHE A O 1
ATOM 817 N N . LEU A 1 98 ? 11.591 1.923 -1.189 1.00 87.75 98 LEU A N 1
ATOM 818 C CA . LEU A 1 98 ? 10.202 1.691 -0.789 1.00 87.75 98 LEU A CA 1
ATOM 819 C C . LEU A 1 98 ? 10.064 0.550 0.234 1.00 87.75 98 LEU A C 1
ATOM 821 O O . LEU A 1 98 ? 9.229 0.639 1.128 1.00 87.75 98 LEU A O 1
ATOM 825 N N . ALA A 1 99 ? 10.897 -0.493 0.166 1.00 87.25 99 ALA A N 1
ATOM 826 C CA . ALA A 1 99 ? 10.889 -1.569 1.158 1.00 87.25 99 ALA A CA 1
ATOM 827 C C . ALA A 1 99 ? 11.155 -1.067 2.594 1.00 87.25 99 ALA A C 1
ATOM 829 O O . ALA A 1 99 ? 10.481 -1.493 3.533 1.00 87.25 99 ALA A O 1
ATOM 830 N N . ILE A 1 100 ? 12.086 -0.123 2.767 1.00 88.44 100 ILE A N 1
ATOM 831 C CA . ILE A 1 100 ? 12.396 0.496 4.067 1.00 88.44 100 ILE A CA 1
ATOM 832 C C . ILE A 1 100 ? 11.213 1.350 4.534 1.00 88.44 100 ILE A C 1
ATOM 834 O O . ILE A 1 100 ? 10.824 1.292 5.701 1.00 88.44 100 ILE A O 1
ATOM 838 N N . PHE A 1 101 ? 10.608 2.103 3.612 1.00 90.00 101 PHE A N 1
ATOM 839 C CA . PHE A 1 101 ? 9.406 2.888 3.888 1.00 90.00 101 PHE A CA 1
ATOM 840 C C . PHE A 1 101 ? 8.243 2.000 4.355 1.00 90.00 101 PHE A C 1
ATOM 842 O O . PHE A 1 101 ? 7.605 2.301 5.360 1.00 90.00 101 PHE A O 1
ATOM 84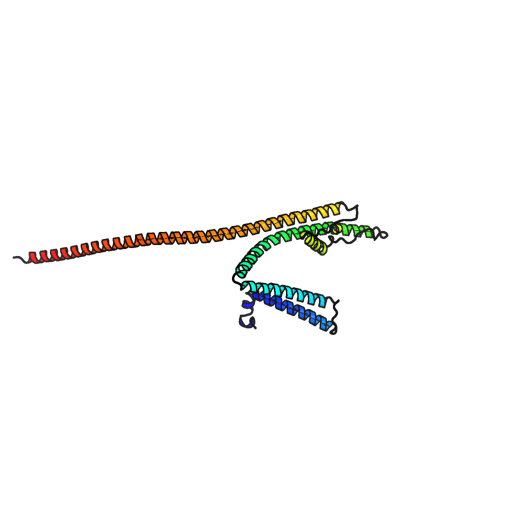9 N N . LEU A 1 102 ? 7.992 0.879 3.672 1.00 91.44 102 LEU A N 1
ATOM 850 C CA . LEU A 1 102 ? 6.929 -0.063 4.030 1.00 91.44 102 LEU A CA 1
ATOM 851 C C . LEU A 1 102 ? 7.185 -0.735 5.381 1.00 91.44 102 LEU A C 1
ATOM 853 O O . LEU A 1 102 ? 6.251 -0.890 6.166 1.00 91.44 102 LEU A O 1
ATOM 857 N N . LEU A 1 103 ? 8.435 -1.098 5.682 1.00 92.62 103 LEU A N 1
ATOM 858 C CA . LEU A 1 103 ? 8.807 -1.653 6.986 1.00 92.62 103 LEU A CA 1
ATOM 859 C C . LEU A 1 103 ? 8.485 -0.662 8.110 1.00 92.62 103 LEU A C 1
ATOM 861 O O . LEU A 1 103 ? 7.826 -1.025 9.086 1.00 92.62 103 LEU A O 1
ATOM 865 N N . LEU A 1 104 ? 8.897 0.596 7.943 1.00 93.12 104 LEU A N 1
ATOM 866 C CA . LEU A 1 104 ? 8.596 1.677 8.878 1.00 93.12 104 LEU A CA 1
ATOM 867 C C . LEU A 1 104 ? 7.080 1.888 9.020 1.00 93.12 104 LEU A C 1
ATOM 869 O O . LEU A 1 104 ? 6.559 1.964 10.132 1.00 93.12 104 LEU A O 1
ATOM 873 N N . TYR A 1 105 ? 6.367 1.941 7.896 1.00 92.44 105 TYR A N 1
ATOM 874 C CA . TYR A 1 105 ? 4.919 2.114 7.845 1.00 92.44 105 TYR A CA 1
ATOM 875 C C . TYR A 1 105 ? 4.190 1.014 8.632 1.00 92.44 105 TYR A C 1
ATOM 877 O O . TYR A 1 105 ? 3.370 1.317 9.498 1.00 92.44 105 TYR A O 1
ATOM 885 N N . ILE A 1 106 ? 4.532 -0.258 8.403 1.00 93.19 106 ILE A N 1
ATOM 886 C CA . ILE A 1 106 ? 3.936 -1.404 9.108 1.00 93.19 106 ILE A CA 1
ATOM 887 C C . ILE A 1 106 ? 4.274 -1.364 10.607 1.00 93.19 106 ILE A C 1
ATOM 889 O O . ILE A 1 106 ? 3.410 -1.658 11.438 1.00 93.19 106 ILE A O 1
ATOM 893 N N . ALA A 1 107 ? 5.497 -0.973 10.978 1.00 94.06 107 ALA A N 1
ATOM 894 C CA . ALA A 1 107 ? 5.900 -0.838 12.379 1.00 94.06 107 ALA A CA 1
ATOM 895 C C . ALA A 1 107 ? 5.038 0.198 13.126 1.00 94.06 107 ALA A C 1
ATOM 897 O O . ALA A 1 107 ? 4.485 -0.100 14.186 1.00 94.06 107 ALA A O 1
ATOM 898 N N . PHE A 1 108 ? 4.832 1.383 12.546 1.00 92.50 108 PHE A N 1
ATOM 899 C CA . PHE A 1 108 ? 3.945 2.390 13.137 1.00 92.50 108 PHE A CA 1
ATOM 900 C C . PHE A 1 108 ? 2.472 1.967 13.118 1.00 92.50 108 PHE A C 1
ATOM 902 O O . PHE A 1 108 ? 1.778 2.150 14.121 1.00 92.50 108 PHE A O 1
ATOM 909 N N . ALA A 1 109 ? 1.997 1.356 12.029 1.00 92.31 109 ALA A N 1
ATOM 910 C CA . ALA A 1 109 ? 0.618 0.885 11.922 1.00 92.31 109 ALA A CA 1
ATOM 911 C C . ALA A 1 109 ? 0.287 -0.166 12.983 1.00 92.31 109 ALA A C 1
ATOM 913 O O . ALA A 1 109 ? -0.747 -0.084 13.645 1.00 92.31 109 ALA A O 1
ATOM 914 N N . THR A 1 110 ? 1.186 -1.123 13.208 1.00 92.69 110 THR A N 1
ATOM 915 C CA . THR A 1 110 ? 1.025 -2.114 14.278 1.00 92.69 110 THR A CA 1
ATOM 916 C C . THR A 1 110 ? 1.094 -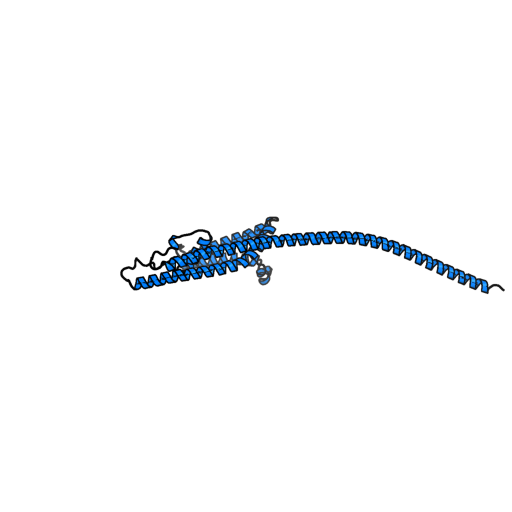1.483 15.671 1.00 92.69 110 THR A C 1
ATOM 918 O O . THR A 1 110 ? 0.288 -1.856 16.524 1.00 92.69 110 THR A O 1
ATOM 921 N N . GLY A 1 111 ? 1.966 -0.494 15.899 1.00 92.88 111 GLY A N 1
ATOM 922 C CA . GLY A 1 111 ? 2.024 0.263 17.156 1.00 92.88 111 GLY A CA 1
ATOM 923 C C . GLY A 1 111 ? 0.714 0.990 17.480 1.00 92.88 111 GLY A C 1
ATOM 924 O O . GLY A 1 111 ? 0.172 0.841 18.576 1.00 92.88 111 GLY A O 1
ATOM 925 N N . VAL A 1 112 ? 0.146 1.695 16.501 1.00 91.19 112 VAL A N 1
ATOM 926 C CA . VAL A 1 112 ? -1.146 2.383 16.650 1.00 91.19 112 VAL A CA 1
ATOM 927 C C . VAL A 1 112 ? -2.288 1.395 16.875 1.00 91.19 112 VAL A C 1
ATOM 929 O O . VAL A 1 112 ? -3.084 1.595 17.792 1.00 91.19 112 VAL A O 1
ATOM 932 N N . VAL A 1 113 ? -2.331 0.281 16.131 1.00 92.12 113 VAL A N 1
ATOM 933 C CA . VAL A 1 113 ? -3.318 -0.787 16.380 1.00 92.12 113 VAL A CA 1
ATOM 934 C C . VAL A 1 113 ? -3.238 -1.279 17.820 1.00 92.12 113 VAL A C 1
ATOM 936 O O . VAL A 1 113 ? -4.273 -1.472 18.447 1.00 92.12 113 VAL A O 1
ATOM 939 N N . LYS A 1 114 ? -2.037 -1.466 18.377 1.00 91.69 114 LYS A N 1
ATOM 940 C CA . LYS A 1 114 ? -1.878 -1.943 19.757 1.00 91.69 114 LYS A CA 1
ATOM 941 C C . LYS A 1 114 ? -2.410 -0.948 20.789 1.00 91.69 114 LYS A C 1
ATOM 943 O O . LYS A 1 114 ? -3.112 -1.377 21.702 1.00 91.69 114 LYS A O 1
ATOM 948 N N . ILE A 1 115 ? -2.143 0.347 20.620 1.00 89.50 115 ILE A N 1
ATOM 949 C CA . ILE A 1 115 ? -2.635 1.404 21.521 1.00 89.50 115 ILE A CA 1
ATOM 950 C C . ILE A 1 115 ? -4.170 1.435 21.533 1.00 89.50 115 ILE A C 1
ATOM 952 O O . ILE A 1 115 ? -4.790 1.343 22.594 1.00 89.50 115 ILE A O 1
ATOM 956 N N . TYR A 1 116 ? -4.794 1.508 20.355 1.00 86.94 116 TYR A N 1
ATOM 957 C CA . TYR A 1 116 ? -6.251 1.624 20.258 1.00 86.94 116 TYR A CA 1
ATOM 958 C C . TYR A 1 116 ? -6.979 0.295 20.504 1.00 86.94 116 TYR A C 1
ATOM 960 O O . TYR A 1 116 ? -8.083 0.298 21.042 1.00 86.94 116 TYR A O 1
ATOM 968 N N . SER A 1 117 ? -6.376 -0.853 20.180 1.00 87.81 117 SER A N 1
ATOM 969 C CA . SER A 1 117 ? -6.939 -2.166 20.523 1.00 87.81 117 SER A CA 1
ATOM 970 C C . SER A 1 117 ? -6.972 -2.389 22.033 1.00 87.81 117 SER A C 1
ATOM 972 O O . SER A 1 117 ? -7.912 -3.017 22.514 1.00 87.81 117 SER A O 1
ATOM 974 N N . TYR A 1 118 ? -5.974 -1.895 22.773 1.00 87.12 118 TYR A N 1
ATOM 975 C CA . TYR A 1 118 ? -5.984 -1.949 24.233 1.00 87.12 118 TYR A CA 1
ATOM 976 C C . TYR A 1 118 ? -7.125 -1.103 24.808 1.00 87.12 118 TYR A C 1
ATOM 978 O O . TYR A 1 118 ? -7.886 -1.586 25.639 1.00 87.12 118 TYR A O 1
ATOM 986 N N . TYR A 1 119 ? -7.311 0.117 24.293 1.00 85.12 119 TYR A N 1
ATOM 987 C CA . TYR A 1 119 ? -8.436 0.972 24.677 1.00 85.12 119 TYR A CA 1
ATOM 988 C C . TYR A 1 119 ? -9.795 0.299 24.443 1.00 85.12 119 TYR A C 1
ATOM 990 O O . TYR A 1 119 ? -10.605 0.223 25.364 1.00 85.12 119 TYR A O 1
ATOM 998 N N . VAL A 1 120 ? -10.018 -0.265 23.251 1.00 85.25 120 VAL A N 1
ATOM 999 C CA . VAL A 1 120 ? -11.265 -0.983 22.928 1.00 85.25 120 VAL A CA 1
ATOM 1000 C C . VAL A 1 120 ? -11.480 -2.190 23.848 1.00 85.25 120 VAL A C 1
ATOM 1002 O O . VAL A 1 120 ? -12.608 -2.448 24.266 1.00 85.25 120 VAL A O 1
ATOM 1005 N N . ALA A 1 121 ? -10.417 -2.922 24.199 1.00 85.81 121 ALA A N 1
ATOM 1006 C CA . ALA A 1 121 ? -10.511 -4.047 25.127 1.00 85.81 121 ALA A CA 1
ATOM 1007 C C . ALA A 1 121 ? -10.923 -3.596 26.538 1.00 85.81 121 ALA A C 1
ATOM 1009 O O . ALA A 1 121 ? -11.824 -4.196 27.121 1.00 85.81 121 ALA A O 1
ATOM 1010 N N . CYS A 1 122 ? -10.342 -2.507 27.053 1.00 83.75 122 CYS A N 1
ATOM 1011 C CA . CYS A 1 122 ? -10.734 -1.943 28.346 1.00 83.75 122 CYS A CA 1
ATOM 1012 C C . CYS A 1 122 ? -12.189 -1.449 28.345 1.00 83.75 122 CYS A C 1
ATOM 1014 O O . CYS A 1 122 ? -12.928 -1.732 29.283 1.00 83.75 122 CYS A O 1
ATOM 1016 N N . GLN A 1 123 ? -12.624 -0.763 27.284 1.00 81.94 123 GLN A N 1
ATOM 1017 C CA . GLN A 1 123 ? -14.014 -0.310 27.132 1.00 81.94 123 GLN A CA 1
ATOM 1018 C C . GLN A 1 123 ? -15.000 -1.488 27.145 1.00 81.94 123 GLN A C 1
ATOM 1020 O O . GLN A 1 123 ? -16.048 -1.419 27.783 1.00 81.94 123 GLN A O 1
ATOM 1025 N N . LEU A 1 124 ? -14.643 -2.600 26.494 1.00 84.06 124 LEU A N 1
ATOM 1026 C CA . LEU A 1 124 ? -15.454 -3.817 26.486 1.00 84.06 124 LEU A CA 1
ATOM 1027 C C . LEU A 1 124 ? -15.555 -4.468 27.876 1.00 84.06 124 LEU A C 1
ATOM 1029 O O . LEU A 1 124 ? -16.603 -5.011 28.223 1.00 84.06 124 LEU A O 1
ATOM 1033 N N . GLU A 1 125 ? -14.482 -4.454 28.668 1.00 83.56 125 GLU A N 1
ATOM 1034 C CA . GLU A 1 125 ? -14.504 -4.975 30.041 1.00 83.56 125 GLU A CA 1
ATOM 1035 C C . GLU A 1 125 ? -15.336 -4.092 30.976 1.00 83.56 125 GLU A C 1
ATOM 1037 O O . GLU A 1 125 ? -16.161 -4.618 31.726 1.00 83.56 125 GLU A O 1
ATOM 1042 N N . LEU A 1 126 ? -15.201 -2.767 30.872 1.00 81.75 126 LEU A N 1
ATOM 1043 C CA . LEU A 1 126 ? -16.004 -1.816 31.645 1.00 81.75 126 LEU A CA 1
ATOM 1044 C C . LEU A 1 126 ? -17.499 -1.941 31.320 1.00 81.75 126 LEU A C 1
ATOM 1046 O O . LEU A 1 126 ? -18.322 -1.990 32.231 1.00 81.75 126 LEU A O 1
ATOM 1050 N N . GLN A 1 127 ? -17.850 -2.106 30.041 1.00 81.81 127 GLN A N 1
ATOM 1051 C CA . GLN A 1 127 ? -19.235 -2.331 29.620 1.00 81.81 127 GLN A CA 1
ATOM 1052 C C . GLN A 1 127 ? -19.826 -3.628 30.199 1.00 81.81 127 GLN A C 1
ATOM 1054 O O . GLN A 1 127 ? -21.007 -3.680 30.535 1.00 81.81 127 GLN A O 1
ATOM 1059 N N . LYS A 1 128 ? -19.026 -4.696 30.326 1.00 81.31 128 LYS A N 1
ATOM 1060 C CA . LYS A 1 128 ? -19.481 -5.954 30.949 1.00 81.31 128 LYS A CA 1
ATOM 1061 C C . LYS A 1 128 ? -19.717 -5.803 32.448 1.00 81.31 128 LYS A C 1
ATOM 1063 O O . LYS A 1 128 ? -20.577 -6.494 32.991 1.00 81.31 128 LYS A O 1
ATOM 1068 N N . GLN A 1 129 ? -18.932 -4.954 33.107 1.00 80.94 129 GLN A N 1
ATOM 1069 C CA . GLN A 1 129 ? -19.068 -4.681 34.532 1.00 80.94 129 GLN A CA 1
ATOM 1070 C C . GLN A 1 129 ? -20.284 -3.791 34.825 1.00 80.94 129 GLN A C 1
ATOM 1072 O O . GLN A 1 129 ? -20.941 -3.990 35.846 1.00 80.94 129 GLN A O 1
ATOM 1077 N N . ASP A 1 130 ? -20.614 -2.871 33.917 1.00 77.44 130 ASP A N 1
ATOM 1078 C CA . ASP A 1 130 ? -21.744 -1.951 34.044 1.00 77.44 130 ASP A CA 1
ATOM 1079 C C . ASP A 1 130 ? -22.858 -2.262 33.024 1.00 77.44 130 ASP A C 1
ATOM 1081 O O . ASP A 1 130 ? -23.046 -1.587 32.009 1.00 77.44 130 ASP A O 1
ATOM 1085 N N . TYR A 1 131 ? -23.610 -3.337 33.298 1.00 67.62 131 TYR A N 1
ATOM 1086 C CA . TYR A 1 131 ? -24.651 -3.877 32.407 1.00 67.62 131 TYR A CA 1
ATOM 1087 C C . TYR A 1 131 ? -25.761 -2.864 32.056 1.00 67.62 131 TYR A C 1
ATOM 1089 O O . TYR A 1 131 ? -26.394 -2.981 31.005 1.00 67.62 131 TYR A O 1
ATOM 1097 N N . ASN A 1 132 ? -25.998 -1.861 32.909 1.00 68.50 132 ASN A N 1
ATOM 1098 C CA . ASN A 1 132 ? -27.076 -0.887 32.727 1.00 68.50 132 ASN A CA 1
ATOM 1099 C C . ASN A 1 132 ? -26.682 0.329 31.869 1.00 68.50 132 ASN A C 1
ATOM 1101 O O . ASN A 1 132 ? -27.578 1.043 31.419 1.00 68.50 132 ASN A O 1
ATOM 1105 N N . GLU A 1 133 ? -25.392 0.558 31.591 1.00 66.62 133 GLU A N 1
ATOM 1106 C CA . GLU A 1 133 ? -24.903 1.776 30.916 1.00 66.62 133 GLU A CA 1
ATOM 1107 C C . GLU A 1 133 ? -24.173 1.475 29.588 1.00 66.62 133 GLU A C 1
ATOM 1109 O O . GLU A 1 133 ? -23.145 2.055 29.237 1.00 66.62 133 GLU A O 1
ATOM 1114 N N . SER A 1 134 ? -24.738 0.552 28.804 1.00 64.31 134 SER A N 1
ATOM 1115 C CA . SER A 1 134 ? -24.144 0.038 27.557 1.00 64.31 134 SER A CA 1
ATOM 1116 C C . SER A 1 134 ? -23.865 1.086 26.466 1.00 64.31 134 SER A C 1
ATOM 1118 O O . SER A 1 134 ? -23.008 0.837 25.618 1.00 64.31 134 SER A O 1
ATOM 1120 N N . THR A 1 135 ? -24.529 2.246 26.489 1.00 64.06 135 THR A N 1
ATOM 1121 C CA . THR A 1 135 ? -24.369 3.356 25.527 1.00 64.06 135 THR A CA 1
ATOM 1122 C C . THR A 1 135 ? -23.200 4.296 25.821 1.00 64.06 135 THR A C 1
ATOM 1124 O O . THR A 1 135 ? -22.863 5.113 24.966 1.00 64.06 135 THR A O 1
ATOM 1127 N N . LYS A 1 136 ? -22.575 4.205 26.998 1.00 65.44 136 LYS A N 1
ATOM 1128 C CA . LYS A 1 136 ? -21.469 5.088 27.404 1.00 65.44 136 LYS A CA 1
ATOM 1129 C C . LYS A 1 136 ? -20.103 4.632 26.889 1.00 65.44 136 LYS A C 1
ATOM 1131 O O . LYS A 1 136 ? -19.207 5.452 26.724 1.00 65.44 136 LYS A O 1
ATOM 1136 N N . TYR A 1 137 ? -19.953 3.334 26.629 1.00 66.00 137 TYR A N 1
ATOM 1137 C CA . TYR A 1 137 ? -18.675 2.715 26.286 1.00 66.00 137 TYR A CA 1
ATOM 1138 C C . TYR A 1 137 ? -18.539 2.495 24.776 1.00 66.00 137 TYR A C 1
ATOM 1140 O O . TYR A 1 137 ? -19.390 1.864 24.143 1.00 66.00 137 TYR A O 1
ATOM 1148 N N . GLN A 1 138 ? -17.441 2.973 24.187 1.00 66.94 138 GLN A N 1
ATOM 1149 C CA . GLN A 1 138 ? -17.159 2.784 22.762 1.00 66.94 138 GLN A CA 1
ATOM 1150 C C . GLN A 1 138 ? -16.409 1.474 22.520 1.00 66.94 138 GLN A C 1
ATOM 1152 O O . GLN A 1 138 ? -15.187 1.389 22.627 1.00 66.94 138 GLN A O 1
ATOM 1157 N N . VAL A 1 139 ? -17.153 0.439 22.131 1.00 66.56 139 VAL A N 1
ATOM 1158 C CA . VAL A 1 139 ? -16.607 -0.902 21.841 1.00 66.56 139 VAL A CA 1
ATOM 1159 C C . VAL A 1 139 ? -16.027 -1.060 20.432 1.00 66.56 139 VAL A C 1
ATOM 1161 O O . VAL A 1 139 ? -15.634 -2.160 20.040 1.00 66.56 139 VAL A O 1
ATOM 1164 N N . SER A 1 140 ? -15.953 0.014 19.643 1.00 73.25 140 SER A N 1
ATOM 1165 C CA . SER A 1 140 ? -15.296 -0.017 18.336 1.00 73.25 140 SER A CA 1
ATOM 1166 C C . SER A 1 140 ? -14.557 1.284 18.062 1.00 73.25 140 SER A C 1
ATOM 1168 O O . SER A 1 140 ? -15.143 2.353 18.180 1.00 73.25 140 SER A O 1
ATOM 11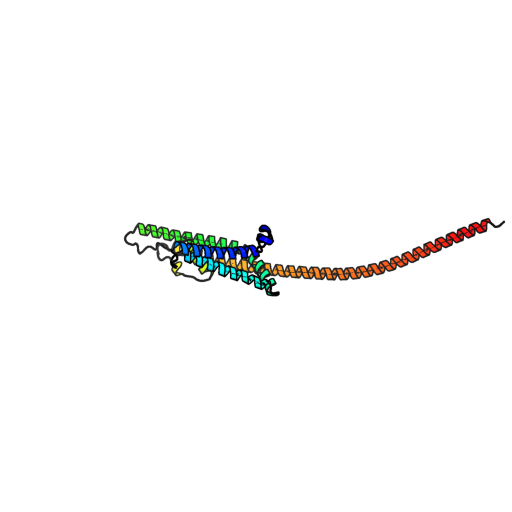70 N N . HIS A 1 141 ? -13.298 1.175 17.637 1.00 76.62 141 HIS A N 1
ATOM 1171 C CA . HIS A 1 141 ? -12.481 2.312 17.228 1.00 76.62 141 HIS A CA 1
ATOM 1172 C C . HIS A 1 141 ? -11.916 2.063 15.817 1.00 76.62 141 HIS A C 1
ATOM 1174 O O . HIS A 1 141 ? -11.418 0.954 15.575 1.00 76.62 141 HIS A O 1
ATOM 1180 N N . PRO A 1 142 ? -11.922 3.049 14.893 1.00 79.25 142 PRO A N 1
ATOM 1181 C CA . PRO A 1 142 ? -11.395 2.891 13.530 1.00 79.25 142 PRO A CA 1
ATOM 1182 C C . PRO A 1 142 ? -9.949 2.377 13.494 1.00 79.25 142 PRO A C 1
ATOM 1184 O O . PRO A 1 142 ? -9.600 1.544 12.660 1.00 79.25 142 PRO A O 1
ATOM 1187 N N . TYR A 1 143 ? -9.137 2.813 14.462 1.00 80.19 143 TYR A N 1
ATOM 1188 C CA . TYR A 1 143 ? -7.740 2.398 14.621 1.00 80.19 143 TYR A CA 1
ATOM 1189 C C . TYR A 1 143 ? -7.525 1.172 15.534 1.00 80.19 143 TYR A C 1
ATOM 1191 O O . TYR A 1 143 ? -6.391 0.770 15.786 1.00 80.19 143 TYR A O 1
ATOM 1199 N N . GLY A 1 144 ? -8.591 0.562 16.061 1.00 79.62 144 GLY A N 1
ATOM 1200 C CA . GLY A 1 144 ? -8.491 -0.627 16.919 1.00 79.62 144 GLY A CA 1
ATOM 1201 C C . GLY A 1 144 ? -8.275 -1.930 16.140 1.00 79.62 144 GLY A C 1
ATOM 1202 O O . GLY A 1 144 ? -7.895 -2.945 16.717 1.00 79.62 144 GLY A O 1
ATOM 1203 N N . ARG A 1 145 ? -8.503 -1.918 14.819 1.00 85.94 145 ARG A N 1
ATOM 1204 C CA . ARG A 1 145 ? -8.390 -3.091 13.942 1.00 85.94 145 ARG A CA 1
ATOM 1205 C C . ARG A 1 145 ? -7.325 -2.855 12.880 1.00 85.94 145 ARG A C 1
ATOM 1207 O O . ARG A 1 145 ? -7.303 -1.795 12.268 1.00 85.94 145 ARG A O 1
ATOM 1214 N N . HIS A 1 146 ? -6.515 -3.877 12.590 1.00 85.69 146 HIS A N 1
ATOM 1215 C CA . HIS A 1 146 ? -5.438 -3.792 11.594 1.00 85.69 146 HIS A CA 1
ATOM 1216 C C . HIS A 1 146 ? -5.896 -3.186 10.261 1.00 85.69 146 HIS A C 1
ATOM 1218 O O . HIS A 1 146 ? -5.307 -2.225 9.791 1.00 85.69 146 HIS A O 1
ATOM 1224 N N . THR A 1 147 ? -6.988 -3.671 9.672 1.00 87.81 147 THR A N 1
ATOM 1225 C CA . THR A 1 147 ? -7.475 -3.145 8.386 1.00 87.81 147 THR A CA 1
ATOM 1226 C C . THR A 1 147 ? -7.851 -1.664 8.456 1.00 87.81 147 THR A C 1
ATOM 1228 O O . THR A 1 147 ? -7.512 -0.908 7.552 1.00 87.81 147 THR A O 1
ATOM 1231 N N . GLY A 1 148 ? -8.516 -1.245 9.536 1.00 86.50 148 GLY A N 1
ATOM 1232 C CA . GLY A 1 148 ? -8.944 0.140 9.724 1.00 86.50 148 GLY A CA 1
ATOM 1233 C C . GLY A 1 148 ? -7.762 1.087 9.912 1.00 86.50 148 GLY A C 1
ATOM 1234 O O . GLY A 1 148 ? -7.696 2.109 9.235 1.00 86.50 148 GLY A O 1
ATOM 1235 N N . SER A 1 149 ? -6.778 0.705 10.732 1.00 88.25 149 SER A N 1
ATOM 1236 C CA . SER A 1 149 ? -5.587 1.530 10.969 1.00 88.25 149 SER A CA 1
ATOM 1237 C C . SER A 1 149 ? -4.715 1.683 9.736 1.00 88.25 149 SER A C 1
ATOM 1239 O O . SER A 1 149 ? -4.247 2.783 9.471 1.00 88.25 149 SER A O 1
ATOM 1241 N N . PHE A 1 150 ? -4.510 0.609 8.969 1.00 89.94 150 PHE A N 1
ATOM 1242 C CA . PHE A 1 150 ? -3.733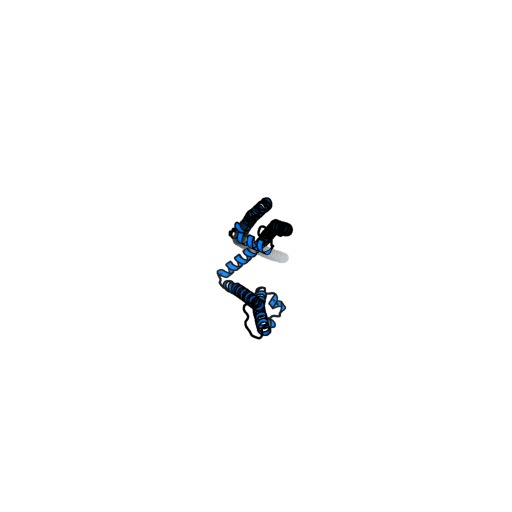 0.682 7.732 1.00 89.94 150 PHE A CA 1
ATOM 1243 C C . PHE A 1 150 ? -4.426 1.606 6.720 1.00 89.94 150 PHE A C 1
ATOM 1245 O O . PHE A 1 150 ? -3.805 2.513 6.181 1.00 89.94 150 PHE A O 1
ATOM 1252 N N . ILE A 1 151 ? -5.736 1.457 6.510 1.00 90.00 151 ILE A N 1
ATOM 1253 C CA . ILE A 1 151 ? -6.470 2.335 5.586 1.00 90.00 151 ILE A CA 1
ATOM 1254 C C . ILE A 1 151 ? -6.442 3.792 6.077 1.00 90.00 151 ILE A C 1
ATOM 1256 O O . ILE A 1 151 ? -6.133 4.692 5.300 1.00 90.00 151 ILE A O 1
ATOM 1260 N N . GLY A 1 152 ? -6.702 4.031 7.366 1.00 88.81 152 GLY A N 1
ATOM 1261 C CA . GLY A 1 152 ? -6.686 5.374 7.953 1.00 88.81 152 GLY A CA 1
ATOM 1262 C C . GLY A 1 152 ? -5.322 6.056 7.841 1.00 88.81 152 GLY A C 1
ATOM 1263 O O . GLY A 1 152 ? -5.234 7.200 7.409 1.00 88.81 152 GLY A O 1
ATOM 1264 N N . MET A 1 153 ? -4.240 5.335 8.140 1.00 89.81 153 MET A N 1
ATOM 1265 C CA . MET A 1 153 ? -2.877 5.856 8.000 1.00 89.81 153 MET A CA 1
ATOM 1266 C C . MET A 1 153 ? -2.461 6.075 6.547 1.00 89.81 153 MET A C 1
ATOM 1268 O O . MET A 1 153 ? -1.697 6.992 6.260 1.00 89.81 153 MET A O 1
ATOM 1272 N N . PHE A 1 154 ? -2.949 5.255 5.614 1.00 89.94 154 PHE A N 1
ATOM 1273 C CA . PHE A 1 154 ? -2.718 5.492 4.190 1.00 89.94 154 PHE A CA 1
ATOM 1274 C C . PHE A 1 154 ? -3.357 6.811 3.735 1.00 89.94 154 PHE A C 1
ATOM 1276 O O . PHE A 1 154 ? -2.706 7.613 3.070 1.00 89.94 154 PHE A O 1
ATOM 1283 N N . TRP A 1 155 ? -4.600 7.077 4.141 1.00 89.88 155 TRP A N 1
ATOM 1284 C CA . TRP A 1 155 ? -5.257 8.353 3.848 1.00 89.88 155 TRP A CA 1
ATOM 1285 C C . TRP A 1 155 ? -4.574 9.540 4.530 1.00 89.88 155 TRP A C 1
A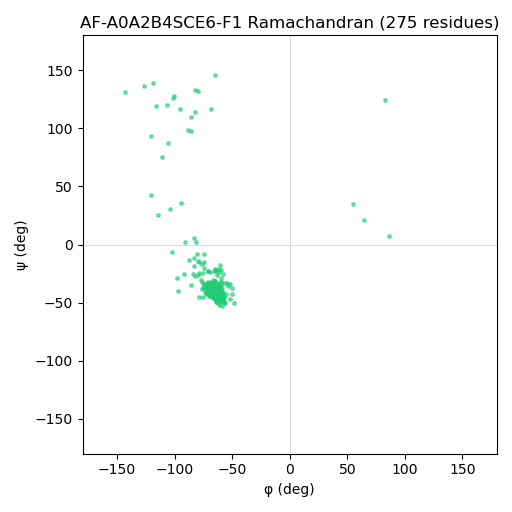TOM 1287 O O . TRP A 1 155 ? -4.448 10.605 3.925 1.00 89.88 155 TRP A O 1
ATOM 1297 N N . LEU A 1 156 ? -4.050 9.331 5.738 1.00 89.56 156 LEU A N 1
ATOM 1298 C CA . LEU A 1 156 ? -3.253 10.325 6.446 1.00 89.56 156 LEU A CA 1
ATOM 1299 C C . LEU A 1 156 ? -1.972 10.696 5.683 1.00 89.56 156 LEU A C 1
ATOM 1301 O O . LEU A 1 156 ? -1.622 11.872 5.624 1.00 89.56 156 LEU A O 1
ATOM 1305 N N . LEU A 1 157 ? -1.296 9.723 5.060 1.00 88.81 157 LEU A N 1
ATOM 1306 C CA . LEU A 1 157 ? -0.121 9.972 4.215 1.00 88.81 157 LEU A CA 1
ATOM 1307 C C . LEU A 1 157 ? -0.456 10.881 3.019 1.00 88.81 157 LEU A C 1
ATOM 1309 O O . LEU A 1 157 ? 0.380 11.670 2.590 1.00 88.81 157 LEU A O 1
ATOM 1313 N N . LEU A 1 158 ? -1.687 10.794 2.505 1.00 87.12 158 LEU A N 1
ATOM 1314 C CA . LEU A 1 158 ? -2.204 11.656 1.436 1.00 87.12 158 LEU A CA 1
ATOM 1315 C C . LEU A 1 158 ? -2.701 13.023 1.942 1.00 87.12 158 LEU A C 1
ATOM 1317 O O . LEU A 1 158 ? -3.196 13.823 1.151 1.00 87.12 158 LEU A O 1
ATOM 1321 N N . GLY A 1 159 ? -2.573 13.305 3.241 1.00 85.00 159 GLY A N 1
ATOM 1322 C CA . GLY A 1 159 ? -2.973 14.571 3.857 1.00 85.00 159 GLY A CA 1
ATOM 1323 C C . GLY A 1 159 ? -4.441 14.643 4.284 1.00 85.00 159 GLY A C 1
ATOM 1324 O O . GLY A 1 159 ? -4.889 15.704 4.714 1.00 85.00 159 GLY A O 1
ATOM 1325 N N . MET A 1 160 ? -5.200 13.544 4.207 1.00 85.12 160 MET A N 1
ATOM 1326 C CA . MET A 1 160 ? -6.571 13.506 4.722 1.00 85.12 160 MET A CA 1
ATOM 1327 C C . MET A 1 160 ? -6.567 13.168 6.213 1.00 85.12 160 MET A C 1
ATOM 1329 O O . MET A 1 160 ? -6.466 12.006 6.607 1.00 85.12 160 MET A O 1
ATOM 1333 N N . VAL A 1 161 ? -6.661 14.207 7.046 1.00 80.62 161 VAL A N 1
ATOM 1334 C CA . VAL A 1 161 ? -6.728 14.081 8.507 1.00 80.62 161 VAL A CA 1
ATOM 1335 C C . VAL A 1 161 ? -8.186 14.096 8.954 1.00 80.62 161 VAL A C 1
ATOM 1337 O O . VAL A 1 161 ? -8.875 15.102 8.816 1.00 80.62 161 VAL A O 1
ATOM 1340 N N . GLU A 1 162 ? -8.645 12.993 9.536 1.00 76.69 162 GLU A N 1
ATOM 1341 C CA . GLU A 1 162 ? -9.957 12.908 10.180 1.00 76.69 162 GLU A CA 1
ATOM 1342 C C . GLU A 1 162 ? -9.767 12.913 11.702 1.00 76.69 162 GLU A C 1
ATOM 1344 O O . GLU A 1 162 ? -9.622 11.856 12.320 1.00 76.69 162 GLU A O 1
ATOM 1349 N N . GLU A 1 163 ? -9.708 14.106 12.306 1.00 71.25 163 GLU A N 1
ATOM 1350 C CA . GLU A 1 163 ? -9.413 14.264 13.742 1.00 71.25 163 GLU A CA 1
ATOM 1351 C C . GLU A 1 163 ? -10.432 13.534 14.634 1.00 71.25 163 GLU A C 1
ATOM 1353 O O . GLU A 1 163 ? -10.051 12.923 15.634 1.00 71.25 163 GLU A O 1
ATOM 1358 N N . GLU A 1 164 ? -11.699 13.499 14.219 1.00 70.75 164 GLU A N 1
ATOM 1359 C CA . GLU A 1 164 ? -12.781 12.788 14.912 1.00 70.75 164 GLU A CA 1
ATOM 1360 C C . GLU A 1 164 ? -12.503 11.285 15.059 1.00 70.75 164 GLU A C 1
ATOM 1362 O O . GLU A 1 164 ? -12.872 10.681 16.058 1.00 70.75 164 GLU A O 1
ATOM 1367 N N . LYS A 1 165 ? -11.792 10.669 14.104 1.00 73.62 165 LYS A N 1
ATOM 1368 C CA . LYS A 1 165 ? -11.439 9.240 14.166 1.00 73.62 165 LYS A CA 1
ATOM 1369 C C . LYS A 1 165 ? -10.242 8.954 15.075 1.00 73.62 165 LYS A C 1
ATOM 1371 O O . LYS A 1 165 ? -9.957 7.788 15.342 1.00 73.62 165 LYS A O 1
ATOM 1376 N N . ILE A 1 166 ? -9.492 9.987 15.458 1.00 71.94 166 ILE A N 1
ATOM 1377 C CA . ILE A 1 166 ? -8.274 9.901 16.279 1.00 71.94 166 ILE A CA 1
ATOM 1378 C C . ILE A 1 166 ? -8.593 10.210 17.748 1.00 71.94 166 ILE A C 1
ATOM 1380 O O . ILE A 1 166 ? -7.893 9.723 18.644 1.00 71.94 166 ILE A O 1
ATOM 1384 N N . ALA A 1 167 ? -9.621 11.031 17.983 1.00 71.81 167 ALA A N 1
ATOM 1385 C CA . ALA A 1 167 ? -10.089 11.411 19.303 1.00 71.81 167 ALA A CA 1
ATOM 1386 C C . ALA A 1 167 ? -10.659 10.213 20.079 1.00 71.81 167 ALA A C 1
ATOM 1388 O O . ALA A 1 167 ? -11.251 9.296 19.520 1.00 71.81 167 ALA A O 1
ATOM 1389 N N . VAL A 1 168 ? -10.451 10.244 21.393 1.00 72.94 168 VAL A N 1
ATOM 1390 C CA . VAL A 1 168 ? -11.011 9.288 22.346 1.00 72.94 168 VAL A CA 1
ATOM 1391 C C . VAL A 1 168 ? -11.940 10.082 23.251 1.00 72.94 168 VAL A C 1
ATOM 1393 O O . VAL A 1 168 ? -11.472 11.000 23.924 1.00 72.94 168 VAL A O 1
ATOM 1396 N N . ASP A 1 169 ? -13.228 9.740 23.259 1.00 68.50 169 ASP A N 1
ATOM 1397 C CA . ASP A 1 169 ? -14.249 10.508 23.987 1.00 68.50 169 ASP A CA 1
ATOM 1398 C C . ASP A 1 169 ? -14.229 10.267 25.505 1.00 68.50 169 ASP A C 1
ATOM 1400 O O . ASP A 1 169 ? -14.774 11.062 26.268 1.00 68.50 169 ASP A O 1
ATOM 1404 N N . ASP A 1 170 ? -13.586 9.190 25.969 1.00 71.56 170 ASP A N 1
ATOM 1405 C CA . ASP A 1 170 ? -13.512 8.871 27.395 1.00 71.56 170 ASP A CA 1
ATOM 1406 C C . ASP A 1 170 ? -12.386 9.662 28.102 1.00 71.56 170 ASP A C 1
ATOM 1408 O O . ASP A 1 170 ? -11.199 9.406 27.844 1.00 71.56 170 ASP A O 1
ATOM 1412 N N . PRO A 1 171 ? -12.715 10.579 29.039 1.00 67.94 171 PRO A N 1
ATOM 1413 C CA . PRO A 1 171 ? -11.727 11.394 29.744 1.00 67.94 171 PRO A CA 1
ATOM 1414 C C . PRO A 1 171 ? -10.777 10.574 30.631 1.00 67.94 171 PRO A C 1
ATOM 1416 O O . PRO A 1 171 ? -9.662 11.028 30.905 1.00 67.94 171 PRO A O 1
ATOM 1419 N N . ALA A 1 172 ? -11.157 9.361 31.053 1.00 73.88 172 ALA A N 1
ATOM 1420 C CA . ALA A 1 172 ? -10.285 8.485 31.838 1.00 73.88 172 ALA A CA 1
ATOM 1421 C C . ALA A 1 172 ? -9.100 7.941 31.016 1.00 73.88 172 ALA A C 1
ATOM 1423 O O . ALA A 1 172 ? -8.049 7.621 31.574 1.00 73.88 172 ALA A O 1
ATOM 1424 N N . PHE A 1 173 ? -9.228 7.894 29.686 1.00 78.62 173 PHE A N 1
ATOM 1425 C CA . PHE A 1 173 ? -8.211 7.367 28.771 1.00 78.62 173 PHE A CA 1
ATOM 1426 C C . PHE A 1 173 ? -7.435 8.467 28.029 1.00 78.62 173 PHE A C 1
ATOM 1428 O O . PHE A 1 173 ? -6.927 8.252 26.922 1.00 78.62 173 PHE A O 1
ATOM 1435 N N . TYR A 1 174 ? -7.259 9.638 28.655 1.00 79.81 174 TYR A N 1
ATOM 1436 C CA . TYR A 1 174 ? -6.493 10.750 28.075 1.00 79.81 174 TYR A CA 1
ATOM 1437 C C . TYR A 1 174 ? -5.060 10.345 27.670 1.00 79.81 174 TYR A C 1
ATOM 1439 O O . TYR A 1 174 ? -4.530 10.833 26.668 1.00 79.81 174 TYR A O 1
ATOM 1447 N N . LEU A 1 175 ? -4.439 9.412 28.408 1.00 81.81 175 LEU A N 1
ATOM 1448 C CA . LEU A 1 175 ? -3.107 8.888 28.094 1.00 81.81 175 LEU A CA 1
ATOM 1449 C C . LEU A 1 175 ? -3.097 8.129 26.767 1.00 81.81 175 LEU A C 1
ATOM 1451 O O . LEU A 1 175 ? -2.218 8.363 25.942 1.00 81.81 175 LEU A O 1
ATOM 1455 N N . THR A 1 176 ? -4.086 7.267 26.524 1.00 83.75 176 THR A N 1
ATOM 1456 C CA . THR A 1 176 ? -4.210 6.525 25.262 1.00 83.75 176 THR A CA 1
ATOM 1457 C C . THR A 1 176 ? -4.376 7.483 24.084 1.00 83.75 176 THR A C 1
ATOM 1459 O O . THR A 1 176 ? -3.677 7.330 23.083 1.00 83.75 176 THR A O 1
ATOM 1462 N N . SER A 1 177 ? -5.226 8.505 24.224 1.00 82.62 177 SER A N 1
ATOM 1463 C CA . SER A 1 177 ? -5.399 9.559 23.212 1.00 82.62 177 SER A CA 1
ATOM 1464 C C . SER A 1 177 ? -4.085 10.295 22.922 1.00 82.62 177 SER A C 1
ATOM 1466 O O . SER A 1 177 ? -3.700 10.487 21.767 1.00 82.62 177 SER A O 1
ATOM 1468 N N . THR A 1 178 ? -3.336 10.634 23.974 1.00 86.19 178 THR A N 1
ATOM 1469 C CA . THR A 1 178 ? -2.042 11.322 23.865 1.00 86.19 178 THR A CA 1
ATOM 1470 C C . THR A 1 178 ? -1.002 10.458 23.150 1.00 86.19 178 THR A C 1
ATOM 1472 O O . THR A 1 178 ? -0.378 10.913 22.191 1.00 86.19 178 THR A O 1
ATOM 1475 N N . PHE A 1 179 ? -0.842 9.195 23.555 1.00 89.62 179 PHE A N 1
ATOM 1476 C CA . PHE A 1 179 ? 0.081 8.274 22.890 1.00 89.62 179 PHE A CA 1
ATOM 1477 C C . PHE A 1 179 ? -0.330 8.007 21.437 1.00 89.62 179 PHE A C 1
ATOM 1479 O O . PHE A 1 179 ? 0.532 8.021 20.561 1.00 89.62 179 PHE A O 1
ATOM 1486 N N . GLY A 1 180 ? -1.626 7.837 21.157 1.00 87.88 180 GLY A N 1
ATOM 1487 C CA . GLY A 1 180 ? -2.144 7.683 19.796 1.00 87.88 180 GLY A CA 1
ATOM 1488 C C . GLY A 1 180 ? -1.764 8.862 18.897 1.00 87.88 180 GLY A C 1
ATOM 1489 O O . GLY A 1 180 ? -1.172 8.659 17.835 1.00 87.88 180 GLY A O 1
ATOM 1490 N N . ARG A 1 181 ? -1.996 10.098 19.364 1.00 88.31 181 ARG A N 1
ATOM 1491 C CA . ARG A 1 181 ? -1.598 11.330 18.657 1.00 88.31 181 ARG A CA 1
ATOM 1492 C C . ARG A 1 181 ? -0.088 11.394 18.417 1.00 88.31 181 ARG A C 1
ATOM 1494 O O . ARG A 1 181 ? 0.331 11.671 17.297 1.00 88.31 181 ARG A O 1
ATOM 1501 N N . ILE A 1 182 ? 0.731 11.086 19.424 1.00 91.62 182 ILE A N 1
ATOM 1502 C CA . ILE A 1 182 ? 2.198 11.097 19.294 1.00 91.62 182 ILE A CA 1
ATOM 1503 C C . ILE A 1 182 ? 2.672 10.073 18.255 1.00 91.62 182 ILE A C 1
ATOM 1505 O O . ILE A 1 182 ? 3.511 10.405 17.420 1.00 91.62 182 ILE A O 1
ATOM 1509 N N . PHE A 1 183 ? 2.131 8.852 18.261 1.00 91.69 183 PHE A N 1
ATOM 1510 C CA . PHE A 1 183 ? 2.499 7.821 17.285 1.00 91.69 183 PHE A CA 1
ATOM 1511 C C . PHE A 1 183 ? 2.077 8.190 15.861 1.00 91.69 183 PHE A C 1
ATOM 1513 O O . PHE A 1 183 ? 2.824 7.928 14.921 1.00 91.69 183 PHE A O 1
ATOM 1520 N N . ILE A 1 184 ? 0.910 8.815 15.695 1.00 89.69 184 ILE A N 1
ATOM 1521 C CA . ILE A 1 184 ? 0.417 9.288 14.396 1.00 89.69 184 ILE A CA 1
ATOM 1522 C C . ILE A 1 184 ? 1.280 10.446 13.868 1.00 89.69 184 ILE A C 1
ATOM 1524 O O . ILE A 1 184 ? 1.688 10.430 12.708 1.00 89.69 184 ILE A O 1
ATOM 1528 N N . ILE A 1 185 ? 1.626 11.417 14.716 1.00 91.25 185 ILE A N 1
ATOM 1529 C CA . ILE A 1 185 ? 2.527 12.521 14.345 1.00 91.25 185 ILE A CA 1
ATOM 1530 C C . ILE A 1 185 ? 3.923 11.981 14.015 1.00 91.25 185 ILE A C 1
ATOM 1532 O O . ILE A 1 185 ? 4.498 12.331 12.984 1.00 91.25 185 ILE A O 1
ATOM 1536 N N . GLY A 1 186 ? 4.452 11.089 14.856 1.00 93.06 186 GLY A N 1
ATOM 1537 C CA . GLY A 1 186 ? 5.737 10.429 14.632 1.00 93.06 186 GLY A CA 1
ATOM 1538 C C . GLY A 1 186 ? 5.759 9.647 13.321 1.00 93.06 186 GLY A C 1
ATOM 1539 O O . GLY A 1 186 ? 6.714 9.761 12.559 1.00 93.06 186 GLY A O 1
ATOM 1540 N N . HIS A 1 187 ? 4.675 8.934 13.005 1.00 92.38 187 HIS A N 1
ATOM 1541 C CA . HIS A 1 187 ? 4.507 8.252 11.728 1.00 92.38 187 HIS A CA 1
ATOM 1542 C C . HIS A 1 187 ? 4.636 9.217 10.543 1.00 92.38 187 HIS A C 1
ATOM 1544 O O . HIS A 1 187 ? 5.429 8.951 9.641 1.00 92.38 187 HIS A O 1
ATOM 1550 N N . VAL A 1 188 ? 3.916 10.343 10.549 1.00 91.69 188 VAL A N 1
ATOM 1551 C CA . VAL A 1 188 ? 3.970 11.335 9.458 1.00 91.69 188 VAL A CA 1
ATOM 1552 C C . VAL A 1 188 ? 5.370 11.940 9.329 1.00 91.69 188 VAL A C 1
ATOM 1554 O O . VAL A 1 188 ? 5.925 11.973 8.235 1.00 91.69 188 VAL A O 1
ATOM 1557 N N . ILE A 1 189 ? 5.994 12.350 10.436 1.00 93.19 189 ILE A N 1
ATOM 1558 C CA . ILE A 1 189 ? 7.344 12.933 10.412 1.00 93.19 189 ILE A CA 1
ATOM 1559 C C . ILE A 1 189 ? 8.363 11.924 9.865 1.00 93.19 189 ILE A C 1
ATOM 1561 O O . ILE A 1 189 ? 9.117 12.240 8.945 1.00 93.19 189 ILE A O 1
ATOM 1565 N N . CYS A 1 190 ? 8.381 10.699 10.396 1.00 91.94 190 CYS A N 1
ATOM 1566 C CA . CYS A 1 190 ? 9.337 9.682 9.970 1.00 91.94 190 CYS A CA 1
ATOM 1567 C C . CYS A 1 190 ? 9.115 9.259 8.511 1.00 91.94 190 CYS A C 1
ATOM 1569 O O . CYS A 1 190 ? 10.086 9.119 7.768 1.00 91.94 190 CYS A O 1
ATOM 1571 N N . THR A 1 191 ? 7.862 9.081 8.079 1.00 90.50 191 THR A N 1
ATOM 1572 C CA . THR A 1 191 ? 7.550 8.719 6.686 1.00 90.50 191 THR A CA 1
ATOM 1573 C C . THR A 1 191 ? 7.924 9.824 5.705 1.00 90.50 191 THR A C 1
ATOM 1575 O O . THR A 1 191 ? 8.485 9.511 4.657 1.00 90.50 191 THR A O 1
ATOM 1578 N N . VAL A 1 192 ? 7.715 11.097 6.051 1.00 89.88 192 VAL A N 1
ATOM 1579 C CA . VAL A 1 192 ? 8.139 12.237 5.224 1.00 89.88 192 VAL A CA 1
ATOM 1580 C C . VAL A 1 192 ? 9.661 12.331 5.142 1.00 89.88 192 VAL A C 1
ATOM 1582 O O . VAL A 1 192 ? 10.190 12.454 4.042 1.00 89.88 192 VAL A O 1
ATOM 1585 N N . ILE A 1 193 ? 10.386 12.215 6.260 1.00 90.44 193 ILE A N 1
ATOM 1586 C CA . ILE A 1 193 ? 11.861 12.238 6.253 1.00 90.44 193 ILE A CA 1
ATOM 1587 C C . ILE A 1 193 ? 12.408 11.116 5.370 1.00 90.44 193 ILE A C 1
ATOM 1589 O O . ILE A 1 193 ? 13.283 11.348 4.537 1.00 90.44 193 ILE A O 1
ATOM 1593 N N . VAL A 1 194 ? 11.879 9.901 5.524 1.00 88.69 194 VAL A N 1
ATOM 1594 C CA . VAL A 1 194 ? 12.299 8.760 4.709 1.00 88.69 194 VAL A CA 1
ATOM 1595 C C . VAL A 1 194 ? 11.954 8.994 3.238 1.00 88.69 194 VAL A C 1
ATOM 1597 O O . VAL A 1 194 ? 12.834 8.840 2.399 1.00 88.69 194 VAL A O 1
ATOM 1600 N N . ALA A 1 195 ? 10.741 9.440 2.909 1.00 86.25 195 ALA A N 1
ATOM 1601 C CA . ALA A 1 195 ? 10.352 9.730 1.529 1.00 86.25 195 ALA A CA 1
ATOM 1602 C C . ALA A 1 195 ? 11.228 10.821 0.881 1.00 86.25 195 ALA A C 1
ATOM 1604 O O . ALA A 1 195 ? 11.656 10.662 -0.262 1.00 86.25 195 ALA A O 1
ATOM 1605 N N . LEU A 1 196 ? 11.555 11.891 1.613 1.00 86.38 196 LEU A N 1
ATOM 1606 C CA . LEU A 1 196 ? 12.449 12.953 1.140 1.00 86.38 196 LEU A CA 1
ATOM 1607 C C . LEU A 1 196 ? 13.875 12.441 0.931 1.00 86.38 196 LEU A C 1
ATOM 1609 O O . LEU A 1 196 ? 14.470 12.697 -0.114 1.00 86.38 196 LEU A O 1
ATOM 1613 N N . ASN A 1 197 ? 14.403 11.661 1.874 1.00 85.50 197 ASN A N 1
ATOM 1614 C CA . ASN A 1 197 ? 15.729 11.059 1.746 1.00 85.50 197 ASN A CA 1
ATOM 1615 C C . ASN A 1 197 ? 15.804 10.108 0.543 1.00 85.50 197 ASN A C 1
ATOM 1617 O O . ASN A 1 197 ? 16.831 10.047 -0.130 1.00 85.50 197 ASN A O 1
ATOM 1621 N N . MET A 1 198 ? 14.710 9.410 0.230 1.00 84.06 198 MET A N 1
ATOM 1622 C CA . MET A 1 198 ? 14.604 8.566 -0.961 1.00 84.06 198 MET A CA 1
ATOM 1623 C C . MET A 1 198 ? 14.549 9.392 -2.245 1.00 84.06 198 MET A C 1
ATOM 1625 O O . MET A 1 198 ? 15.240 9.060 -3.204 1.00 84.06 198 MET A O 1
ATOM 1629 N N . LEU A 1 199 ? 13.785 10.487 -2.268 1.00 79.12 199 LEU A N 1
ATOM 1630 C CA . LEU A 1 199 ? 13.710 11.385 -3.421 1.00 79.12 199 LEU A CA 1
ATOM 1631 C C . LEU A 1 199 ? 15.076 12.011 -3.742 1.00 79.12 199 LEU A C 1
ATOM 1633 O O . LEU A 1 199 ? 15.496 12.002 -4.899 1.00 79.12 199 LEU A O 1
ATOM 1637 N N . ILE A 1 200 ? 15.800 12.470 -2.716 1.00 79.69 200 ILE A N 1
ATOM 1638 C CA . ILE A 1 200 ? 17.152 13.031 -2.851 1.00 79.69 200 ILE A CA 1
ATOM 1639 C C . ILE A 1 200 ? 18.134 11.960 -3.338 1.00 79.69 200 ILE A C 1
ATOM 1641 O O . ILE A 1 200 ? 18.897 12.211 -4.267 1.00 79.69 200 ILE A O 1
ATOM 1645 N N . ALA A 1 201 ? 18.096 10.753 -2.764 1.00 75.06 201 ALA A N 1
ATOM 1646 C CA . ALA A 1 201 ? 18.971 9.656 -3.181 1.00 75.06 201 ALA A CA 1
ATOM 1647 C C . ALA A 1 201 ? 18.757 9.267 -4.653 1.00 75.06 201 ALA A C 1
ATOM 1649 O O . ALA A 1 201 ? 19.722 8.989 -5.363 1.00 75.06 201 ALA A O 1
ATOM 1650 N N . MET A 1 202 ? 17.511 9.281 -5.129 1.00 75.69 202 MET A N 1
ATOM 1651 C CA . MET A 1 202 ? 17.190 8.973 -6.524 1.00 75.69 202 MET A CA 1
ATOM 1652 C C . MET A 1 202 ? 17.597 10.080 -7.487 1.00 75.69 202 MET A C 1
ATOM 1654 O O . MET A 1 202 ? 18.148 9.778 -8.544 1.00 75.69 202 MET A O 1
ATOM 1658 N N . MET A 1 203 ? 17.376 11.345 -7.123 1.00 73.31 203 MET A N 1
ATOM 1659 C CA . MET A 1 203 ? 17.877 12.469 -7.912 1.00 73.31 203 MET A CA 1
ATOM 1660 C C . MET A 1 203 ? 19.406 12.419 -8.002 1.00 73.31 203 MET A C 1
ATOM 1662 O O . MET A 1 203 ? 19.946 12.468 -9.102 1.00 73.31 203 MET A O 1
ATOM 1666 N N . ASN A 1 204 ? 20.099 12.222 -6.879 1.00 71.31 204 ASN A N 1
ATOM 1667 C CA . ASN A 1 204 ? 21.563 12.197 -6.840 1.00 71.31 204 ASN A CA 1
ATOM 1668 C C . ASN A 1 204 ? 22.155 11.013 -7.619 1.00 71.31 204 ASN A C 1
ATOM 1670 O O . ASN A 1 204 ? 23.036 11.220 -8.446 1.00 71.31 204 ASN A O 1
ATOM 1674 N N . ASN A 1 205 ? 21.630 9.794 -7.448 1.00 68.75 205 ASN A N 1
ATOM 1675 C CA . ASN A 1 205 ? 22.105 8.627 -8.205 1.00 68.75 205 ASN A CA 1
ATOM 1676 C C . ASN A 1 205 ? 21.829 8.764 -9.717 1.00 68.75 205 ASN A C 1
ATOM 1678 O O . ASN A 1 205 ? 22.600 8.282 -10.546 1.00 68.75 205 ASN A O 1
ATOM 1682 N N . SER A 1 206 ? 20.746 9.458 -10.092 1.00 65.25 206 SER A N 1
ATOM 1683 C CA . SER A 1 206 ? 20.474 9.801 -11.491 1.00 65.25 206 SER A CA 1
ATOM 1684 C C . SER A 1 206 ? 21.478 10.819 -12.045 1.00 65.25 206 SER A C 1
ATOM 1686 O O . SER A 1 206 ? 21.875 10.684 -13.201 1.00 65.25 206 SER A O 1
ATOM 1688 N N . PHE A 1 207 ? 21.900 11.817 -11.261 1.00 57.12 207 PHE A N 1
ATOM 1689 C CA . PHE A 1 207 ? 22.904 12.804 -11.684 1.00 57.12 207 PHE A CA 1
ATOM 1690 C C . PHE A 1 207 ? 24.302 12.191 -11.816 1.00 57.12 207 PHE A C 1
ATOM 1692 O O . PHE A 1 207 ? 24.970 12.427 -12.823 1.00 57.12 207 PHE A O 1
ATOM 1699 N N . ASP A 1 208 ? 24.708 11.343 -10.870 1.00 58.47 208 ASP A N 1
ATOM 1700 C CA . ASP A 1 208 ? 26.002 10.651 -10.917 1.00 58.47 208 ASP A CA 1
ATOM 1701 C C . ASP A 1 208 ? 26.090 9.693 -12.116 1.00 58.47 208 ASP A C 1
ATOM 1703 O O . ASP A 1 208 ? 27.130 9.601 -12.768 1.00 58.47 208 ASP A O 1
ATOM 1707 N N . GLY A 1 209 ? 24.985 9.023 -12.468 1.00 59.16 209 GLY A N 1
ATOM 1708 C CA . GLY A 1 209 ? 24.914 8.151 -13.643 1.00 59.16 209 GLY A CA 1
ATOM 1709 C C . GLY A 1 209 ? 25.020 8.893 -14.981 1.00 59.16 209 GLY A C 1
ATOM 1710 O O . GLY A 1 209 ? 25.601 8.359 -15.926 1.00 59.16 209 GLY A O 1
ATOM 1711 N N . ILE A 1 210 ? 24.500 10.122 -15.067 1.00 55.62 210 ILE A N 1
ATOM 1712 C CA . ILE A 1 210 ? 24.621 10.969 -16.266 1.00 55.62 210 ILE A CA 1
ATOM 1713 C C . ILE A 1 210 ? 26.041 11.542 -16.366 1.00 55.62 210 ILE A C 1
ATOM 1715 O O . ILE A 1 210 ? 26.665 11.420 -17.415 1.00 55.62 210 ILE A O 1
ATOM 1719 N N . MET A 1 211 ? 26.596 12.055 -15.264 1.00 54.19 211 MET A N 1
ATOM 1720 C CA . MET A 1 211 ? 27.961 12.603 -15.208 1.00 54.19 211 MET A CA 1
ATOM 1721 C C . MET A 1 211 ? 29.039 11.537 -15.463 1.00 54.19 211 MET A C 1
ATOM 1723 O O . MET A 1 211 ? 30.047 11.814 -16.110 1.00 54.19 211 MET A O 1
ATOM 1727 N N . ALA A 1 212 ? 28.834 10.300 -14.999 1.00 53.84 212 ALA A N 1
ATOM 1728 C CA . ALA A 1 212 ? 29.721 9.180 -15.312 1.00 53.84 212 ALA A CA 1
ATOM 1729 C C . ALA A 1 212 ? 29.593 8.719 -16.778 1.00 53.84 212 ALA A C 1
ATOM 1731 O O . ALA A 1 212 ? 30.585 8.290 -17.366 1.00 53.84 212 ALA A O 1
ATOM 1732 N N . GLY A 1 213 ? 28.402 8.834 -17.378 1.00 51.28 213 GLY A N 1
ATOM 1733 C CA . GLY A 1 213 ? 28.169 8.569 -18.801 1.00 51.28 213 GLY A CA 1
ATOM 1734 C C . GLY A 1 213 ? 28.791 9.628 -19.718 1.00 51.28 213 GLY A C 1
ATOM 1735 O O . GLY A 1 213 ? 29.443 9.276 -20.700 1.00 51.28 213 GLY A O 1
ATOM 1736 N N . GLU A 1 214 ? 28.677 10.910 -19.364 1.00 46.50 214 GLU A N 1
ATOM 1737 C CA . GLU A 1 214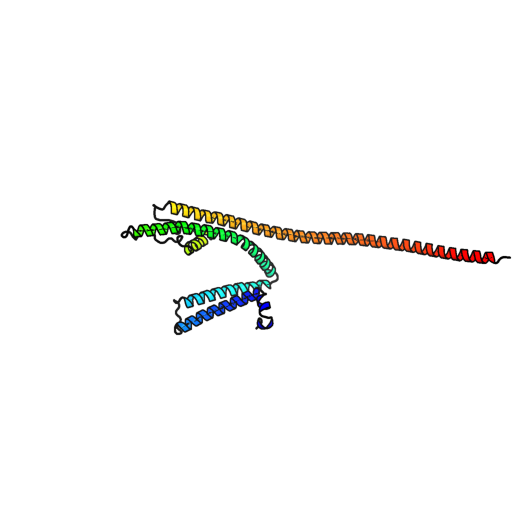 ? 29.362 12.008 -20.061 1.00 46.50 214 GLU A CA 1
ATOM 1738 C C . GLU A 1 214 ? 30.878 11.958 -19.853 1.00 46.50 214 GLU A C 1
ATOM 1740 O O . GLU A 1 214 ? 31.615 12.175 -20.810 1.00 46.50 214 GLU A O 1
ATOM 1745 N N . GLY A 1 215 ? 31.358 11.601 -18.655 1.00 43.41 215 GLY A N 1
ATOM 1746 C CA . GLY A 1 215 ? 32.784 11.435 -18.354 1.00 43.41 215 GLY A CA 1
ATOM 1747 C C . GLY A 1 215 ? 33.431 10.202 -18.997 1.00 43.41 215 GLY A C 1
ATOM 1748 O O . GLY A 1 215 ? 34.647 10.185 -19.178 1.00 43.41 215 GLY A O 1
ATOM 1749 N N . GLY A 1 216 ? 32.645 9.180 -19.351 1.00 42.97 216 GLY A N 1
ATOM 1750 C CA . GLY A 1 216 ? 33.087 8.030 -20.146 1.00 42.97 216 GLY A CA 1
ATOM 1751 C C . GLY A 1 216 ? 33.169 8.358 -21.637 1.00 42.97 216 GLY A C 1
ATOM 1752 O O . GLY A 1 216 ? 34.192 8.087 -22.256 1.00 42.97 216 GLY A O 1
ATOM 1753 N N . GLY A 1 217 ? 32.149 9.037 -22.179 1.00 45.59 217 GLY A N 1
ATOM 1754 C CA . GLY A 1 217 ? 32.134 9.493 -23.572 1.00 45.59 217 GLY A CA 1
ATOM 1755 C C . GLY A 1 217 ? 33.197 10.553 -23.874 1.00 45.59 217 GLY A C 1
ATOM 1756 O O . GLY A 1 217 ? 33.886 10.444 -24.880 1.00 45.59 217 GLY A O 1
ATOM 1757 N N . THR A 1 218 ? 33.422 11.516 -22.969 1.00 50.19 218 THR A N 1
ATOM 1758 C CA . THR A 1 218 ? 34.533 12.475 -23.128 1.00 50.19 218 THR A CA 1
ATOM 1759 C C . THR A 1 218 ? 35.895 11.823 -22.942 1.00 50.19 218 THR A C 1
ATOM 1761 O O . THR A 1 218 ? 36.828 12.226 -23.620 1.00 50.19 218 THR A O 1
ATOM 1764 N N . LYS A 1 219 ? 36.058 10.816 -22.071 1.00 49.97 219 LYS A N 1
ATOM 1765 C CA . LYS A 1 219 ? 37.341 10.101 -21.956 1.00 49.97 219 LYS A CA 1
ATOM 1766 C C . LYS A 1 219 ? 37.642 9.243 -23.180 1.00 49.97 219 LYS A C 1
ATOM 1768 O O . LYS A 1 219 ? 38.776 9.295 -23.633 1.00 49.97 219 LYS A O 1
ATOM 1773 N N . GLU A 1 220 ? 36.656 8.545 -23.744 1.00 53.69 220 GLU A N 1
ATOM 1774 C CA . GLU A 1 220 ? 36.827 7.804 -25.001 1.00 53.69 220 GLU A CA 1
ATOM 1775 C C . GLU A 1 220 ? 37.032 8.750 -26.198 1.00 53.69 220 GLU A C 1
ATOM 1777 O O . GLU A 1 220 ? 37.911 8.488 -27.007 1.00 53.69 220 GLU A O 1
ATOM 1782 N N . GLU A 1 221 ? 36.332 9.889 -26.307 1.00 51.62 221 GLU A N 1
ATOM 1783 C CA . GLU A 1 221 ? 36.614 10.892 -27.356 1.00 51.62 221 GLU A CA 1
ATOM 1784 C C . GLU A 1 221 ? 37.990 11.558 -27.187 1.00 51.62 221 GLU A C 1
ATOM 1786 O O . GLU A 1 221 ? 38.669 11.829 -28.180 1.00 51.62 221 GLU A O 1
ATOM 1791 N N . ILE A 1 222 ? 38.434 11.802 -25.948 1.00 54.09 222 ILE A N 1
ATOM 1792 C CA . ILE A 1 222 ? 39.769 12.347 -25.658 1.00 54.09 222 ILE A CA 1
ATOM 1793 C C . ILE A 1 222 ? 40.855 11.289 -25.906 1.00 54.09 222 ILE A C 1
ATOM 1795 O O . ILE A 1 222 ? 41.911 11.641 -26.427 1.00 54.09 222 ILE A O 1
ATOM 1799 N N . GLU A 1 223 ? 40.623 10.011 -25.592 1.00 56.75 223 GLU A N 1
ATOM 1800 C CA . GLU A 1 223 ? 41.549 8.912 -25.904 1.00 56.75 223 GLU A CA 1
ATOM 1801 C C . GLU A 1 223 ? 41.605 8.637 -27.410 1.00 56.75 223 GLU A C 1
ATOM 1803 O O . GLU A 1 223 ? 42.699 8.614 -27.958 1.00 56.75 223 GLU A O 1
ATOM 1808 N N . ILE A 1 224 ? 40.474 8.589 -28.122 1.00 53.53 224 ILE A N 1
ATOM 1809 C CA . ILE A 1 22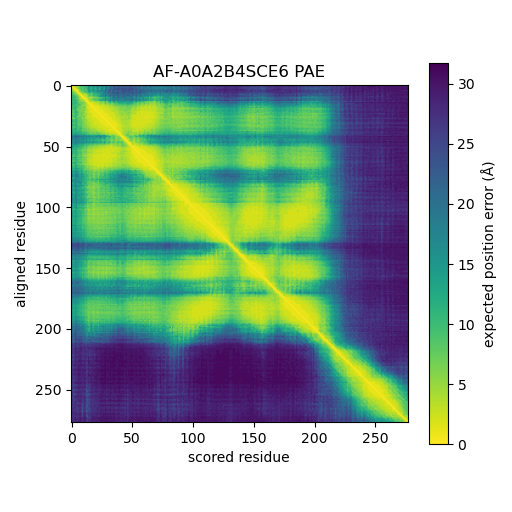4 ? 40.430 8.438 -29.589 1.00 53.53 224 ILE A CA 1
ATOM 1810 C C . ILE A 1 224 ? 41.060 9.655 -30.292 1.00 53.53 224 ILE A C 1
ATOM 1812 O O . ILE A 1 224 ? 41.765 9.502 -31.292 1.00 53.53 224 ILE A O 1
ATOM 1816 N N . GLY A 1 225 ? 40.864 10.870 -29.770 1.00 50.47 225 GLY A N 1
ATOM 1817 C CA . GLY A 1 225 ? 41.515 12.085 -30.271 1.00 50.47 225 GLY A CA 1
ATOM 1818 C C . GLY A 1 225 ? 43.026 12.123 -30.005 1.00 50.47 225 GLY A C 1
ATOM 1819 O O . GLY A 1 225 ? 43.790 12.584 -30.856 1.00 50.47 225 GLY A O 1
ATOM 1820 N N . ARG A 1 226 ? 43.477 11.604 -28.856 1.00 49.50 226 ARG A N 1
ATOM 1821 C CA . ARG A 1 226 ? 44.899 11.507 -28.485 1.00 49.50 226 ARG A CA 1
ATOM 1822 C C . ARG A 1 226 ? 45.614 10.378 -29.229 1.00 49.50 226 ARG A C 1
ATOM 1824 O O . ARG A 1 226 ? 46.753 10.576 -29.646 1.00 49.50 226 ARG A O 1
ATOM 1831 N N . ASP A 1 227 ? 44.936 9.262 -29.467 1.00 55.31 227 ASP A N 1
ATOM 1832 C CA . ASP A 1 227 ? 45.448 8.114 -30.216 1.00 55.31 227 ASP A CA 1
ATOM 1833 C C . ASP A 1 227 ? 45.512 8.407 -31.718 1.00 55.31 227 ASP A C 1
ATOM 1835 O O . ASP A 1 227 ? 46.472 8.004 -32.363 1.00 55.31 227 ASP A O 1
ATOM 1839 N N . ASN A 1 228 ? 44.581 9.187 -32.284 1.00 50.12 228 ASN A N 1
ATOM 1840 C CA . ASN A 1 228 ? 44.706 9.659 -33.669 1.00 50.12 228 ASN A CA 1
ATOM 1841 C C . ASN A 1 228 ? 45.865 10.650 -33.845 1.00 50.12 228 ASN A C 1
ATOM 1843 O O . ASN A 1 228 ? 46.562 10.598 -34.858 1.00 50.12 228 ASN A O 1
ATOM 1847 N N . HIS A 1 229 ? 46.110 11.535 -32.871 1.00 53.03 229 HIS A N 1
ATOM 1848 C CA . HIS A 1 229 ? 47.258 12.441 -32.944 1.00 53.03 229 HIS A CA 1
ATOM 1849 C C . HIS A 1 229 ? 48.589 11.703 -32.747 1.00 53.03 229 HIS A C 1
ATOM 1851 O O . HIS A 1 229 ? 49.533 11.994 -33.480 1.00 53.03 229 HIS A O 1
ATOM 1857 N N . GLY A 1 230 ? 48.631 10.725 -31.833 1.00 55.59 230 GLY A N 1
ATOM 1858 C CA . GLY A 1 230 ? 49.767 9.824 -31.612 1.00 55.59 230 GLY A CA 1
ATOM 1859 C C . GLY A 1 230 ? 50.055 8.925 -32.815 1.00 55.59 230 GLY A C 1
ATOM 1860 O O . GLY A 1 230 ? 51.182 8.879 -33.291 1.00 55.59 230 GLY A O 1
ATOM 1861 N N . ALA A 1 231 ? 49.030 8.305 -33.403 1.00 54.50 231 ALA A N 1
ATOM 1862 C CA . ALA A 1 231 ? 49.168 7.497 -34.612 1.00 54.50 231 ALA A CA 1
ATOM 1863 C C . ALA A 1 231 ? 49.610 8.336 -35.819 1.00 54.50 231 ALA A C 1
ATOM 1865 O O . ALA A 1 231 ? 50.362 7.853 -36.661 1.00 54.50 231 ALA A O 1
ATOM 1866 N N . GLN A 1 232 ? 49.197 9.604 -35.912 1.00 46.69 232 GLN A N 1
ATOM 1867 C CA . GLN A 1 232 ? 49.645 10.490 -36.985 1.00 46.69 232 GLN A CA 1
ATOM 1868 C C . GLN A 1 232 ? 51.098 10.951 -36.795 1.00 46.69 232 GLN A C 1
ATOM 1870 O O . GLN A 1 232 ? 51.821 11.059 -37.787 1.00 46.69 232 GLN A O 1
ATOM 1875 N N . THR A 1 233 ? 51.563 11.168 -35.560 1.00 54.97 233 THR A N 1
ATOM 1876 C CA . THR A 1 233 ? 52.989 11.416 -35.281 1.00 54.97 233 THR A CA 1
ATOM 1877 C C . THR A 1 233 ? 53.842 10.165 -35.475 1.00 54.97 233 THR A C 1
ATOM 1879 O O . THR A 1 233 ? 54.898 10.265 -36.093 1.00 54.97 233 THR A O 1
ATOM 1882 N N . ASP A 1 234 ? 53.349 8.991 -35.078 1.00 55.50 234 ASP A N 1
ATOM 1883 C CA . ASP A 1 234 ? 54.050 7.710 -35.216 1.00 55.50 234 ASP A CA 1
ATOM 1884 C C . ASP A 1 234 ? 54.113 7.252 -36.679 1.00 55.50 234 ASP A C 1
ATOM 1886 O O . ASP A 1 234 ? 55.113 6.678 -37.101 1.00 55.50 234 ASP A O 1
ATOM 1890 N N . LEU A 1 235 ? 53.094 7.548 -37.497 1.00 53.78 235 LEU A N 1
ATOM 1891 C CA . LEU A 1 235 ? 53.141 7.318 -38.946 1.00 53.78 235 LEU A CA 1
ATOM 1892 C C . LEU A 1 235 ? 54.114 8.277 -39.646 1.00 53.78 235 LEU A C 1
ATOM 1894 O O . LEU A 1 235 ? 54.797 7.864 -40.581 1.00 53.78 235 LEU A O 1
ATOM 1898 N N . LEU A 1 236 ? 54.226 9.531 -39.196 1.00 51.38 236 LEU A N 1
ATOM 1899 C CA . LEU A 1 236 ? 55.222 10.474 -39.722 1.00 51.38 236 LEU A CA 1
ATOM 1900 C C . LEU A 1 236 ? 56.653 10.086 -39.304 1.00 51.38 236 LEU A C 1
ATOM 1902 O O . LEU A 1 236 ? 57.572 10.186 -40.122 1.00 51.38 236 LEU A O 1
ATOM 1906 N N . GLU A 1 237 ? 56.846 9.578 -38.083 1.00 56.28 237 GLU A N 1
ATOM 1907 C CA . GLU A 1 237 ? 58.130 9.036 -37.615 1.00 56.28 237 GLU A CA 1
ATOM 1908 C C . GLU A 1 237 ? 58.479 7.700 -38.287 1.00 56.28 237 GLU A C 1
ATOM 1910 O O . GLU A 1 237 ? 59.634 7.489 -38.660 1.00 56.28 237 GLU A O 1
ATOM 1915 N N . ALA A 1 238 ? 57.497 6.827 -38.528 1.00 55.12 238 ALA A N 1
ATOM 1916 C CA . ALA A 1 238 ? 57.688 5.563 -39.235 1.00 55.12 238 ALA A CA 1
ATOM 1917 C C . ALA A 1 238 ? 58.032 5.783 -40.714 1.00 55.12 238 ALA A C 1
ATOM 1919 O O . ALA A 1 238 ? 58.967 5.155 -41.203 1.00 55.12 238 ALA A O 1
ATOM 1920 N N . VAL A 1 239 ? 57.366 6.713 -41.410 1.00 58.34 239 VAL A N 1
ATOM 1921 C CA . VAL A 1 239 ? 57.686 7.062 -42.809 1.00 58.34 239 VAL A CA 1
ATOM 1922 C C . VAL A 1 239 ? 59.069 7.723 -42.916 1.00 58.34 239 VAL A C 1
ATOM 1924 O O . VAL A 1 239 ? 59.835 7.403 -43.827 1.00 58.34 239 VAL A O 1
ATOM 1927 N N . SER A 1 240 ? 59.436 8.580 -41.957 1.00 55.34 240 SER A N 1
ATOM 1928 C CA . SER A 1 240 ? 60.783 9.170 -41.859 1.00 55.34 240 SER A CA 1
ATOM 1929 C C . SER A 1 240 ? 61.862 8.110 -41.573 1.00 55.34 240 SER A C 1
ATOM 1931 O O . SER A 1 240 ? 62.910 8.059 -42.229 1.00 55.34 240 SER A O 1
ATOM 1933 N N . GLY A 1 241 ? 61.588 7.190 -40.645 1.00 62.56 241 GLY A N 1
ATOM 1934 C CA . GLY A 1 241 ? 62.466 6.072 -40.307 1.00 62.56 241 GLY A CA 1
ATOM 1935 C C . GLY A 1 241 ? 62.610 5.056 -41.441 1.00 62.56 241 GLY A C 1
ATOM 1936 O O . GLY A 1 241 ? 63.699 4.518 -41.650 1.00 62.56 241 GLY A O 1
ATOM 1937 N N . GLU A 1 242 ? 61.554 4.816 -42.216 1.00 62.31 242 GLU A N 1
ATOM 1938 C CA . GLU A 1 242 ? 61.564 3.911 -43.366 1.00 62.31 242 GLU A CA 1
ATOM 1939 C C . GLU A 1 242 ? 62.326 4.514 -44.555 1.00 62.31 242 GLU A C 1
ATOM 1941 O O . GLU A 1 242 ? 63.129 3.812 -45.174 1.00 62.31 242 GLU A O 1
ATOM 1946 N N . GLN A 1 243 ? 62.202 5.826 -44.805 1.00 56.81 243 GLN A N 1
ATOM 1947 C CA . GLN A 1 243 ? 63.065 6.539 -45.758 1.00 56.81 243 GLN A CA 1
ATOM 1948 C C . GLN A 1 243 ? 64.540 6.488 -45.343 1.00 56.81 243 GLN A C 1
ATOM 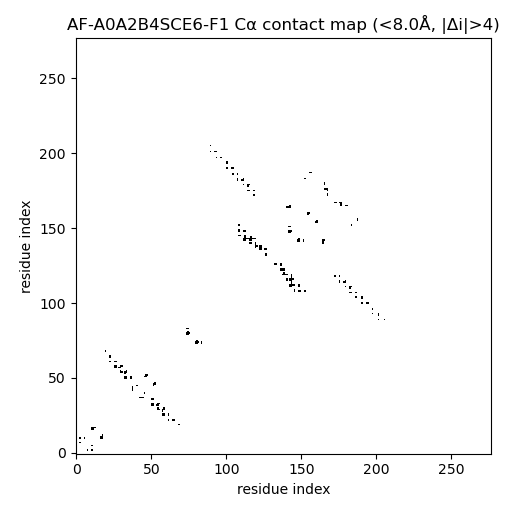1950 O O . GLN A 1 243 ? 65.400 6.162 -46.164 1.00 56.81 243 GLN A O 1
ATOM 1955 N N . THR A 1 244 ? 64.832 6.707 -44.058 1.00 64.94 244 THR A N 1
ATOM 1956 C CA . THR A 1 244 ? 66.201 6.634 -43.523 1.00 64.94 244 THR A CA 1
ATOM 1957 C C . THR A 1 244 ? 66.775 5.216 -43.644 1.00 64.94 244 THR A C 1
ATOM 1959 O O . THR A 1 244 ? 67.928 5.029 -44.036 1.00 64.94 244 THR A O 1
ATOM 1962 N N . ARG A 1 245 ? 65.963 4.183 -43.384 1.00 57.75 245 ARG A N 1
ATOM 1963 C CA . ARG A 1 245 ? 66.345 2.772 -43.569 1.00 57.75 245 ARG A CA 1
ATOM 1964 C C . ARG A 1 245 ? 66.571 2.411 -45.036 1.00 57.75 245 ARG A C 1
ATOM 1966 O O . ARG A 1 245 ? 67.510 1.670 -45.323 1.00 57.75 245 ARG A O 1
ATOM 1973 N N . MET A 1 246 ? 65.772 2.947 -45.959 1.00 64.50 246 MET A N 1
ATOM 1974 C CA . MET A 1 246 ? 65.968 2.755 -47.400 1.00 64.50 246 MET A CA 1
ATOM 1975 C C . MET A 1 246 ? 67.266 3.400 -47.896 1.00 64.50 246 MET A C 1
ATOM 1977 O O . MET A 1 246 ? 67.962 2.805 -48.720 1.00 64.50 246 MET A O 1
ATOM 1981 N N . GLU A 1 247 ? 67.627 4.581 -47.388 1.00 67.25 247 GLU A N 1
ATOM 1982 C CA . GLU A 1 247 ? 68.901 5.231 -47.720 1.00 67.25 247 GLU A CA 1
ATOM 1983 C C . GLU A 1 247 ? 70.106 4.471 -47.163 1.00 67.25 247 GLU A C 1
ATOM 1985 O O . GLU A 1 247 ? 71.085 4.265 -47.883 1.00 67.25 247 GLU A O 1
ATOM 1990 N N . VAL A 1 248 ? 70.031 3.996 -45.916 1.00 67.19 248 VAL A N 1
ATOM 1991 C CA . VAL A 1 248 ? 71.085 3.158 -45.324 1.00 67.19 248 VAL A CA 1
ATOM 1992 C C . VAL A 1 248 ? 71.222 1.845 -46.095 1.00 67.19 248 VAL A C 1
ATOM 1994 O O . VAL A 1 248 ? 72.337 1.430 -46.400 1.00 67.19 248 VAL A O 1
ATOM 1997 N N . MET A 1 249 ? 70.112 1.217 -46.488 1.00 64.06 249 MET A N 1
ATOM 1998 C CA . MET A 1 249 ? 70.143 -0.021 -47.266 1.00 64.06 249 MET A CA 1
ATOM 1999 C C . MET A 1 249 ? 70.675 0.198 -48.688 1.00 64.06 249 MET A C 1
ATOM 2001 O O . MET A 1 249 ? 71.445 -0.631 -49.166 1.00 64.06 249 MET A O 1
ATOM 2005 N N . LYS A 1 250 ? 70.367 1.328 -49.343 1.00 68.25 250 LYS A N 1
ATOM 2006 C CA . LYS A 1 250 ? 71.009 1.704 -50.614 1.00 68.25 250 LYS A CA 1
ATOM 2007 C C . LYS A 1 250 ? 72.519 1.887 -50.462 1.00 68.25 250 LYS A C 1
ATOM 2009 O O . LYS A 1 250 ? 73.251 1.333 -51.274 1.00 68.25 250 LYS A O 1
ATOM 2014 N N . ARG A 1 251 ? 72.984 2.583 -49.415 1.00 69.25 251 ARG A N 1
ATOM 2015 C CA . ARG A 1 251 ? 74.426 2.756 -49.157 1.00 69.25 251 ARG A CA 1
ATOM 2016 C C . ARG A 1 251 ? 75.127 1.430 -48.887 1.00 69.25 251 ARG A C 1
ATOM 2018 O O . ARG A 1 251 ? 76.173 1.188 -49.468 1.00 69.25 251 ARG A O 1
ATOM 2025 N N . LEU A 1 252 ? 74.532 0.553 -48.077 1.00 70.69 252 LEU A N 1
ATOM 2026 C CA . LEU A 1 252 ? 75.094 -0.773 -47.793 1.00 70.69 252 LEU A CA 1
ATOM 2027 C C . LEU A 1 252 ? 75.136 -1.664 -49.042 1.00 70.69 252 LEU A C 1
ATOM 2029 O O . LEU A 1 252 ? 76.080 -2.428 -49.220 1.00 70.69 252 LEU A O 1
ATOM 2033 N N . VAL A 1 253 ? 74.133 -1.570 -49.922 1.00 73.44 253 VAL A N 1
ATOM 2034 C CA . VAL A 1 253 ? 74.128 -2.301 -51.198 1.00 73.44 253 VAL A CA 1
ATOM 2035 C C . VAL A 1 253 ? 75.169 -1.733 -52.163 1.00 73.44 253 VAL A C 1
ATOM 2037 O O . VAL A 1 253 ? 75.863 -2.515 -52.807 1.00 73.44 253 VAL A O 1
ATOM 2040 N N . GLU A 1 254 ? 75.322 -0.410 -52.254 1.00 74.38 254 GLU A N 1
ATOM 2041 C CA . GLU A 1 254 ? 76.392 0.209 -53.049 1.00 74.38 254 GLU A CA 1
ATOM 2042 C C . GLU A 1 254 ? 77.778 -0.171 -52.522 1.00 74.38 254 GLU A C 1
ATOM 2044 O O . GLU A 1 254 ? 78.620 -0.591 -53.310 1.00 74.38 254 GLU A O 1
ATOM 2049 N N . GLU A 1 255 ? 78.001 -0.113 -51.209 1.00 72.06 255 GLU A N 1
ATOM 2050 C CA . GLU A 1 255 ? 79.266 -0.490 -50.572 1.00 72.06 255 GLU A CA 1
ATOM 2051 C C . GLU A 1 255 ? 79.587 -1.974 -50.809 1.00 72.06 255 GLU A C 1
ATOM 2053 O O . GLU A 1 255 ? 80.677 -2.302 -51.275 1.00 72.06 255 GLU A O 1
ATOM 2058 N N . TYR A 1 256 ? 78.606 -2.868 -50.635 1.00 72.75 256 TYR A N 1
ATOM 2059 C CA . TYR A 1 256 ? 78.768 -4.298 -50.917 1.00 72.75 256 TYR A CA 1
ATOM 2060 C C . TYR A 1 256 ? 79.048 -4.585 -52.399 1.00 72.75 256 TYR A C 1
ATOM 2062 O O . TYR A 1 256 ? 79.854 -5.457 -52.729 1.00 72.75 256 TYR A O 1
ATOM 2070 N N . LEU A 1 257 ? 78.382 -3.881 -53.321 1.00 73.94 257 LEU A N 1
ATOM 2071 C CA . LEU A 1 257 ? 78.612 -4.056 -54.756 1.00 73.94 257 LEU A CA 1
ATOM 2072 C C . LEU A 1 257 ? 79.975 -3.503 -55.185 1.00 73.94 257 LEU A C 1
ATOM 2074 O O . LEU A 1 257 ? 80.630 -4.133 -56.019 1.00 73.94 257 LEU A O 1
ATOM 2078 N N . VAL A 1 258 ? 80.417 -2.379 -54.615 1.00 74.25 258 VAL A N 1
ATOM 2079 C CA . VAL A 1 258 ? 81.744 -1.802 -54.862 1.00 74.25 258 VAL A CA 1
ATOM 2080 C C . VAL A 1 258 ? 82.837 -2.741 -54.358 1.00 74.25 258 VAL A C 1
ATOM 2082 O O . VAL A 1 258 ? 83.726 -3.067 -55.144 1.00 74.25 258 VAL A O 1
ATOM 2085 N N . ASP A 1 259 ? 82.733 -3.266 -53.135 1.00 72.75 259 ASP A N 1
ATOM 2086 C CA . ASP A 1 259 ? 83.706 -4.229 -52.595 1.00 72.75 259 ASP A CA 1
ATOM 2087 C C . ASP A 1 259 ? 83.786 -5.491 -53.457 1.00 72.75 259 ASP A C 1
ATOM 2089 O O . ASP A 1 259 ? 84.867 -5.922 -53.856 1.00 72.75 259 ASP A O 1
ATOM 2093 N N . ARG A 1 260 ? 82.638 -6.033 -53.880 1.00 67.31 260 ARG A N 1
ATOM 2094 C CA . ARG A 1 260 ? 82.609 -7.227 -54.737 1.00 67.31 260 ARG A CA 1
ATOM 2095 C C . ARG A 1 260 ? 83.217 -6.983 -56.123 1.00 67.31 260 ARG A C 1
ATOM 2097 O O . ARG A 1 260 ? 83.750 -7.913 -56.735 1.00 67.31 260 ARG A O 1
ATOM 2104 N N . TYR A 1 261 ? 83.112 -5.762 -56.650 1.00 60.75 261 TYR A N 1
ATOM 2105 C CA . TYR A 1 261 ? 83.762 -5.376 -57.905 1.00 60.75 261 TYR A CA 1
ATOM 2106 C C . TYR A 1 261 ? 85.264 -5.142 -57.721 1.00 60.75 261 TYR A C 1
ATOM 2108 O O . TYR A 1 261 ? 86.038 -5.545 -58.592 1.00 60.75 261 TYR A O 1
ATOM 2116 N N . VAL A 1 262 ? 85.684 -4.550 -56.601 1.00 66.50 262 VAL A N 1
ATOM 2117 C CA . VAL A 1 262 ? 87.096 -4.350 -56.245 1.00 66.50 262 VAL A CA 1
ATOM 2118 C C . VAL A 1 262 ? 87.798 -5.692 -56.023 1.00 66.50 262 VAL A C 1
ATOM 2120 O O . VAL A 1 262 ? 88.875 -5.894 -56.585 1.00 66.50 262 VAL A O 1
ATOM 2123 N N . ASP A 1 263 ? 87.162 -6.643 -55.338 1.00 65.94 263 ASP A N 1
ATOM 2124 C CA . ASP A 1 263 ? 87.686 -7.998 -55.124 1.00 65.94 263 ASP A CA 1
ATOM 2125 C C . ASP A 1 263 ? 87.834 -8.771 -56.438 1.00 65.94 263 ASP A C 1
ATOM 2127 O O . ASP A 1 263 ? 88.895 -9.333 -56.721 1.00 65.94 263 ASP A O 1
ATOM 2131 N N . LYS A 1 264 ? 86.820 -8.718 -57.315 1.00 64.25 264 LYS A N 1
ATOM 2132 C CA . LYS A 1 264 ? 86.919 -9.310 -58.662 1.00 64.25 264 LYS A CA 1
ATOM 2133 C C . LYS A 1 264 ? 88.022 -8.670 -59.502 1.00 64.25 264 LYS A C 1
ATOM 2135 O O . LYS A 1 264 ? 88.674 -9.352 -60.294 1.00 64.25 264 LYS A O 1
ATOM 2140 N N . TRP A 1 265 ? 88.235 -7.363 -59.362 1.00 60.75 265 TRP A N 1
ATOM 2141 C CA . TRP A 1 265 ? 89.287 -6.655 -60.087 1.00 60.75 265 TRP A CA 1
ATOM 2142 C C . TRP A 1 265 ? 90.682 -6.975 -59.523 1.00 60.75 265 TRP A C 1
ATOM 2144 O O . TRP A 1 265 ? 91.638 -7.120 -60.291 1.00 60.75 265 TRP A O 1
ATOM 2154 N N . ALA A 1 266 ? 90.801 -7.165 -58.207 1.00 62.94 266 ALA A N 1
ATOM 2155 C CA . ALA A 1 266 ? 92.019 -7.611 -57.538 1.00 62.94 266 ALA A CA 1
ATOM 2156 C C . ALA A 1 266 ? 92.392 -9.056 -57.924 1.00 62.94 266 ALA A C 1
ATOM 2158 O O . ALA A 1 266 ? 93.540 -9.292 -58.311 1.00 62.94 266 ALA A O 1
ATOM 2159 N N . GLU A 1 267 ? 91.434 -9.991 -57.944 1.00 61.44 267 GLU A N 1
ATOM 2160 C CA . GLU A 1 267 ? 91.641 -11.364 -58.440 1.00 61.44 267 GLU A CA 1
ATOM 2161 C C . GLU A 1 267 ? 92.114 -11.381 -59.899 1.00 61.44 267 GLU A C 1
ATOM 2163 O O . GLU A 1 267 ? 93.047 -12.110 -60.257 1.00 61.44 267 GLU A O 1
ATOM 2168 N N . HIS A 1 268 ? 91.538 -10.528 -60.751 1.00 58.72 268 HIS A N 1
ATOM 2169 C CA . HIS A 1 268 ? 91.933 -10.472 -62.156 1.00 58.72 268 HIS A CA 1
ATOM 2170 C C . HIS A 1 268 ? 93.345 -9.885 -62.350 1.00 58.72 268 HIS A C 1
ATOM 2172 O O . HIS A 1 268 ? 94.090 -10.337 -63.228 1.00 58.72 268 HIS A O 1
ATOM 2178 N N . LYS A 1 269 ? 93.763 -8.940 -61.492 1.00 56.97 269 LYS A N 1
ATOM 2179 C CA . LYS A 1 269 ? 95.130 -8.384 -61.462 1.00 56.97 269 LYS A CA 1
ATOM 2180 C C . LYS A 1 269 ? 96.178 -9.378 -60.951 1.00 56.97 269 LYS A C 1
ATOM 2182 O O . LYS A 1 269 ? 97.316 -9.348 -61.421 1.00 56.97 269 LYS A O 1
ATOM 2187 N N . VAL A 1 270 ? 95.816 -10.251 -60.011 1.00 58.69 270 VAL A N 1
ATOM 2188 C CA . VAL A 1 270 ? 96.700 -11.316 -59.505 1.00 58.69 270 VAL A CA 1
ATOM 2189 C C . VAL A 1 270 ? 96.906 -12.395 -60.574 1.00 58.69 270 VAL A C 1
ATOM 2191 O O . VAL A 1 270 ? 98.050 -12.750 -60.862 1.00 58.69 270 VAL A O 1
ATOM 2194 N N . ASN A 1 271 ? 95.840 -12.821 -61.260 1.00 56.06 271 ASN A N 1
ATOM 2195 C CA . ASN A 1 271 ? 95.936 -13.822 -62.333 1.00 56.06 271 ASN A CA 1
ATOM 2196 C C . ASN A 1 271 ? 96.710 -13.330 -63.571 1.00 56.06 271 ASN A C 1
ATOM 2198 O O . ASN A 1 271 ? 97.392 -14.108 -64.231 1.00 56.06 271 ASN A O 1
ATOM 2202 N N . THR A 1 272 ? 96.667 -12.030 -63.875 1.00 58.84 272 THR A N 1
ATOM 2203 C CA . THR A 1 272 ? 97.430 -11.439 -64.993 1.00 58.84 272 THR A CA 1
ATOM 2204 C C . THR A 1 272 ? 98.886 -11.107 -64.643 1.00 58.84 272 THR A C 1
ATOM 2206 O O . THR A 1 272 ? 99.715 -10.988 -65.547 1.00 58.84 272 THR A O 1
ATOM 2209 N N . ARG A 1 273 ? 99.249 -11.004 -63.354 1.00 54.81 273 ARG A N 1
ATOM 2210 C CA . ARG A 1 273 ? 100.655 -10.911 -62.906 1.00 54.81 273 ARG A CA 1
ATOM 2211 C C . ARG A 1 273 ? 101.370 -12.265 -62.872 1.00 54.81 273 ARG A C 1
ATOM 2213 O O . ARG A 1 273 ? 102.581 -12.276 -63.051 1.00 54.81 273 ARG A O 1
ATOM 2220 N N . ALA A 1 274 ? 100.648 -13.374 -62.703 1.00 55.44 274 ALA A N 1
ATOM 2221 C CA . ALA A 1 274 ? 101.207 -14.732 -62.734 1.00 55.44 274 ALA A CA 1
ATOM 2222 C C . ALA A 1 274 ? 101.567 -15.236 -64.153 1.00 55.44 274 ALA A C 1
ATOM 2224 O O . ALA A 1 274 ? 102.188 -16.284 -64.292 1.00 55.44 274 ALA A O 1
ATOM 2225 N N . LEU A 1 275 ? 101.198 -14.490 -65.202 1.00 55.03 275 LEU A N 1
ATOM 2226 C CA . LEU A 1 275 ? 101.398 -14.843 -66.616 1.00 55.03 275 LEU A CA 1
ATOM 2227 C C . LEU A 1 275 ? 102.365 -13.901 -67.352 1.00 55.03 275 LEU A C 1
ATOM 2229 O O . LEU A 1 275 ? 102.279 -13.750 -68.571 1.00 55.03 275 LEU A O 1
ATOM 2233 N N . ARG A 1 276 ? 103.289 -13.250 -66.637 1.00 48.91 276 ARG A N 1
ATOM 2234 C CA . ARG A 1 276 ? 104.393 -12.520 -67.272 1.00 48.91 276 ARG A CA 1
ATOM 2235 C C . ARG A 1 276 ? 105.701 -13.308 -67.072 1.00 48.91 276 ARG A C 1
ATOM 2237 O O . ARG A 1 276 ? 106.019 -13.567 -65.914 1.00 48.91 276 ARG A O 1
ATOM 2244 N N . PRO A 1 277 ? 106.394 -13.729 -68.149 1.00 54.34 277 PRO A N 1
ATOM 2245 C CA . PRO A 1 277 ? 107.708 -14.368 -68.063 1.00 54.34 277 PRO A CA 1
ATOM 2246 C C . PRO A 1 277 ? 108.796 -13.403 -67.577 1.00 54.34 277 PRO A C 1
ATOM 2248 O O . PRO A 1 277 ? 108.608 -12.170 -67.727 1.00 54.34 277 PRO A O 1
#

Radius of gyration: 42.94 Å; Cα contacts (8 Å, |Δi|>4): 142; chains: 1; bounding box: 138×39×103 Å

Sequence (277 aa):
MEAYRQGLSIYFLKWWNVVDTLITFTFLLAYIVWLSAWGYYEQEWKPRKAAFIVADGIYATATVLSYFHLAHIFQVNSVLGPLQLSLYRMLKDVLKFLAIFLLLYIAFATGVVKIYSYYVACQLELQKQDYNESTKYQVSHPYGRHTGSFIGMFWLLLGMVEEEKIAVDDPAFYLTSTFGRIFIIGHVICTVIVALNMLIAMMNNSFDGIMAGEGGGTKEEIEIGRDNHGAQTDLLEAVSGEQTRMEVMKRLVEEYLVDRYVDKWAEHKVNTRALRP

Nearest PDB structures (foldseek):
  7b0j-assembly1_B  TM=7.798E-01  e=2.412E-08  Danio rerio
  6g1k-assembly1_A  TM=7.768E-01  e=2.065E-07  Danio rerio
  7b1g-assembly1_D  TM=7.638E-01  e=2.179E-07  Danio rerio
  7b0s-assembly1_A  TM=8.034E-01  e=1.427E-06  Danio rerio

Foldseek 3Di:
DVCVVPDVVVQVVDPLSVLVVVLVVLLVVLVVLVVVVCVVVVNDDDPPDPSNVVSVVSNVVSVVSVVVSVVCVLCVDPVSVVVVVVVVVLVVLLVVLVVVLVVLLVVLLVVQLVLVLVQLVVLVVVCVVVVPPNPVGDNDALSVDSVSSSVQLVVVLVVDDDVVSLDDPDPVVVVSSVVSVVSSVVSNVVSVVSVVVSVVVSVVVVVVVVVVVVVVVVVVVVVVVVVVVVVVVVVVVVVVVVVVVVVVVVVVVVVVVVVVVVVVVVVVVVVVVVPDD

InterPro domains:
  IPR002153 Transient receptor potential channel, canonical [PTHR10117] (2-210)
  IPR005821 Ion transport domain [PF00520] (7-209)

Organism: Stylophora pistillata (NCBI:txid50429)

Solvent-accessible surface area (backbone atoms only — not comparable to full-atom values): 14945 Å² total; per-residue (Å²): 124,62,54,80,73,64,38,63,72,61,42,59,68,38,68,69,53,42,51,54,50,50,42,53,50,39,43,50,48,19,51,50,42,37,50,52,44,32,63,72,48,78,71,45,93,56,84,87,40,66,52,48,51,50,18,52,52,40,38,54,50,29,51,54,53,50,54,59,56,54,58,55,62,46,51,77,38,90,71,46,24,63,51,52,53,50,51,51,56,52,48,58,54,49,51,64,51,46,52,57,53,50,52,51,49,52,54,45,40,53,52,46,19,52,56,38,32,50,53,28,50,51,30,46,52,52,35,67,73,39,74,87,53,61,86,79,45,63,69,73,53,61,33,33,37,68,72,41,24,49,53,51,51,55,41,39,75,75,68,53,78,61,64,78,66,63,59,63,91,53,77,93,47,51,65,55,36,50,53,47,51,51,51,53,51,48,43,53,53,52,51,48,52,51,52,52,54,47,52,51,51,52,53,50,54,52,51,52,54,49,53,52,50,52,53,47,52,51,48,51,53,49,47,54,54,50,48,53,53,46,51,53,51,50,50,55,49,48,53,51,50,50,52,53,49,50,51,50,50,50,50,52,51,51,51,52,52,50,51,56,50,51,51,54,51,49,54,53,51,52,60,58,60,75,71,62,135

Secondary structure (DSSP, 8-state):
--HHHH-HHHHHHSHHHHHHHHHHHHHHHHHHHHHHHHHHTTT---TTSHHHHHHHHHHHHHHHHHHHHHGGGGGGSTTHHHHHHHHHHHHHHHHHHHHHHHHHHHHHHHHHHHHHHHHHHHHHHHHHH-TT-TTSS----GGGSHHHHHHHHHHHHTT---GGGT----GGGHHHHHHHHHHHHHHHHHHHHHHHHHHHHHHHHHHHHHHHHHHHHHHHHHHHHHHHHHHHHHHHHHHHHHHHHHHHHHHHHHHHHHHHHHHHHHHHHHHHHTT--

Mean predicted aligned error: 16.24 Å

pLDDT: mean 75.89, std 13.85, range [42.97, 95.38]